Protein AF-A0A5E4G4K5-F1 (afdb_monomer_lite)

Organism: Prunus dulcis (NCBI:txid3755)

pLDDT: mean 79.56, std 12.92, range [40.25, 96.25]

Secondary structure (DSSP, 8-state):
--HHHHHHTTHHHHT----TTS--SGGGSHHHHHHHHH-HHHHT-TTSTTHHHH-----TT--SSSHHHHHHHHHHHHHHHHHT-EEEEETTTTEEEEE----------HHHHHHHH----SSTT--TTTGGG--EEE-SSSEEE--GGGGS-TT-HHHH--TTTTSS---SPPPPPPPHHHHH-

Structure (mmCIF, N/CA/C/O backbone):
data_AF-A0A5E4G4K5-F1
#
_entry.id   AF-A0A5E4G4K5-F1
#
loop_
_atom_site.group_PDB
_atom_site.id
_atom_site.type_symbol
_atom_site.label_atom_id
_atom_site.label_alt_id
_atom_site.label_comp_id
_atom_site.label_asym_id
_atom_site.label_entity_id
_atom_site.label_seq_id
_atom_site.pdbx_PDB_ins_code
_atom_site.Cartn_x
_atom_site.Cartn_y
_atom_site.Cartn_z
_atom_site.occupancy
_atom_site.B_iso_or_equiv
_atom_site.auth_seq_id
_atom_site.auth_comp_id
_atom_site.auth_asym_id
_atom_site.auth_atom_id
_atom_site.pdbx_PDB_model_num
ATOM 1 N N . MET A 1 1 ? 8.855 -19.707 16.837 1.00 52.88 1 MET A N 1
ATOM 2 C CA . MET A 1 1 ? 8.316 -18.998 18.021 1.00 52.88 1 MET A CA 1
ATOM 3 C C . MET A 1 1 ? 8.579 -19.823 19.272 1.00 52.88 1 MET A C 1
ATOM 5 O O . MET A 1 1 ? 8.519 -21.044 19.184 1.00 52.88 1 MET A O 1
ATOM 9 N N . SER A 1 2 ? 8.901 -19.188 20.402 1.00 68.25 2 SER A N 1
ATOM 10 C CA . SER A 1 2 ? 9.139 -19.889 21.675 1.00 68.25 2 SER A CA 1
ATOM 11 C C . SER A 1 2 ? 7.818 -20.298 22.352 1.00 68.25 2 SER A C 1
ATOM 13 O O . SER A 1 2 ? 6.769 -19.722 22.059 1.00 68.25 2 SER A O 1
ATOM 15 N N . ARG A 1 3 ? 7.856 -21.270 23.277 1.00 68.50 3 ARG A N 1
ATOM 16 C CA . ARG A 1 3 ? 6.670 -21.728 24.031 1.00 68.50 3 ARG A CA 1
ATOM 17 C C . ARG A 1 3 ? 6.054 -20.610 24.892 1.00 68.50 3 ARG A C 1
ATOM 19 O O . ARG A 1 3 ? 4.834 -20.548 25.019 1.00 68.50 3 ARG A O 1
ATOM 26 N N . ASN A 1 4 ? 6.883 -19.703 25.411 1.00 67.81 4 ASN A N 1
ATOM 27 C CA . ASN A 1 4 ? 6.429 -18.554 26.198 1.00 67.81 4 ASN A CA 1
ATOM 28 C C . ASN A 1 4 ? 5.679 -17.557 25.306 1.00 67.81 4 ASN A C 1
ATOM 30 O O . ASN A 1 4 ? 4.525 -17.249 25.578 1.00 67.81 4 ASN A O 1
ATOM 34 N N . THR A 1 5 ? 6.262 -17.202 24.154 1.00 65.56 5 THR A N 1
ATOM 35 C CA . THR A 1 5 ? 5.615 -16.336 23.152 1.00 65.56 5 THR A CA 1
ATOM 36 C C . THR A 1 5 ? 4.270 -16.905 22.691 1.00 65.56 5 THR A C 1
ATOM 38 O O . THR A 1 5 ? 3.297 -16.176 22.575 1.00 65.56 5 THR A O 1
ATOM 41 N N . ALA A 1 6 ? 4.178 -18.221 22.475 1.00 66.00 6 ALA A N 1
ATOM 42 C CA . ALA A 1 6 ? 2.924 -18.862 22.076 1.00 66.00 6 ALA A CA 1
ATOM 43 C C . ALA A 1 6 ? 1.825 -18.790 23.152 1.00 66.00 6 ALA A C 1
ATOM 45 O O . ALA A 1 6 ? 0.649 -18.874 22.814 1.00 66.00 6 ALA A O 1
ATOM 46 N N . THR A 1 7 ? 2.194 -18.658 24.428 1.00 71.88 7 THR A N 1
ATOM 47 C CA . THR A 1 7 ? 1.235 -18.541 25.536 1.00 71.88 7 THR A CA 1
ATOM 48 C C . THR A 1 7 ? 0.674 -17.123 25.616 1.00 71.88 7 THR A C 1
ATOM 50 O O . THR A 1 7 ? -0.537 -16.954 25.747 1.00 71.88 7 THR A O 1
ATOM 53 N N . ASP A 1 8 ? 1.526 -16.110 25.448 1.00 68.69 8 ASP A N 1
ATOM 54 C CA . ASP A 1 8 ? 1.114 -14.700 25.448 1.00 68.69 8 ASP A CA 1
ATOM 55 C C . ASP A 1 8 ? 0.181 -14.382 24.268 1.00 68.69 8 ASP A C 1
ATOM 57 O O . ASP A 1 8 ? -0.821 -13.687 24.426 1.00 68.69 8 ASP A O 1
ATOM 61 N N . MET A 1 9 ? 0.419 -15.008 23.111 1.00 67.50 9 MET A N 1
ATOM 62 C CA . MET A 1 9 ? -0.439 -14.888 21.924 1.00 67.50 9 MET A CA 1
ATOM 63 C C . MET A 1 9 ? -1.846 -15.488 22.097 1.00 67.50 9 MET A C 1
ATOM 65 O O . MET A 1 9 ? -2.668 -15.335 21.201 1.00 67.50 9 MET A O 1
ATOM 69 N N . ARG A 1 10 ? -2.159 -16.156 23.217 1.00 72.06 10 ARG A N 1
ATOM 70 C CA . ARG A 1 10 ? -3.515 -16.653 23.535 1.00 72.06 10 ARG A CA 1
ATOM 71 C C . ARG A 1 10 ? -4.220 -15.850 24.628 1.00 72.06 10 ARG A C 1
ATOM 73 O O . ARG A 1 10 ? -5.339 -16.191 25.008 1.00 72.06 10 ARG A O 1
ATOM 80 N N . TRP A 1 11 ? -3.586 -14.797 25.151 1.00 74.50 11 TRP A N 1
ATOM 81 C CA . TRP A 1 11 ? -4.104 -14.030 26.288 1.00 74.50 11 TRP A CA 1
ATOM 82 C C . TRP A 1 11 ? -5.531 -13.511 26.057 1.00 74.50 11 TRP A C 1
ATOM 84 O O . TRP A 1 11 ? -6.374 -13.647 26.938 1.00 74.50 11 TRP A O 1
ATOM 94 N N . HIS A 1 12 ? -5.823 -13.032 24.844 1.00 67.81 12 HIS A N 1
ATOM 95 C CA . HIS A 1 12 ? -7.135 -12.527 24.414 1.00 67.81 12 HIS A CA 1
ATOM 96 C C . HIS A 1 12 ? -8.293 -13.536 24.597 1.00 67.81 12 HIS A C 1
ATOM 98 O O . HIS A 1 12 ? -9.452 -13.146 24.543 1.00 67.81 12 HIS A O 1
ATOM 104 N N . LYS A 1 13 ? -8.004 -14.834 24.757 1.00 73.38 13 LYS A N 1
ATOM 105 C CA . LYS A 1 13 ? -9.002 -15.903 24.910 1.00 73.38 13 LYS A CA 1
ATOM 106 C C . LYS A 1 13 ? -8.886 -16.604 26.251 1.00 73.38 13 LYS A C 1
ATOM 108 O O . LYS A 1 13 ? -9.896 -16.879 26.884 1.00 73.38 13 LYS A O 1
ATOM 113 N N . ASP A 1 14 ? -7.658 -16.863 26.689 1.00 77.19 14 ASP A N 1
ATOM 114 C CA . ASP A 1 14 ? -7.400 -17.607 27.923 1.00 77.19 14 ASP A CA 1
ATOM 115 C C . ASP A 1 14 ? -7.510 -16.722 29.178 1.00 77.19 14 ASP A C 1
ATOM 117 O O . ASP A 1 14 ? -7.729 -17.233 30.275 1.00 77.19 14 ASP A O 1
ATOM 121 N N . LYS A 1 15 ? -7.283 -15.408 29.047 1.00 73.94 15 LYS A N 1
ATOM 122 C CA . LYS A 1 15 ? -7.127 -14.479 30.180 1.00 73.94 15 LYS A CA 1
ATOM 123 C C . LYS A 1 15 ? -7.864 -13.145 30.005 1.00 73.94 15 LYS A C 1
ATOM 125 O O 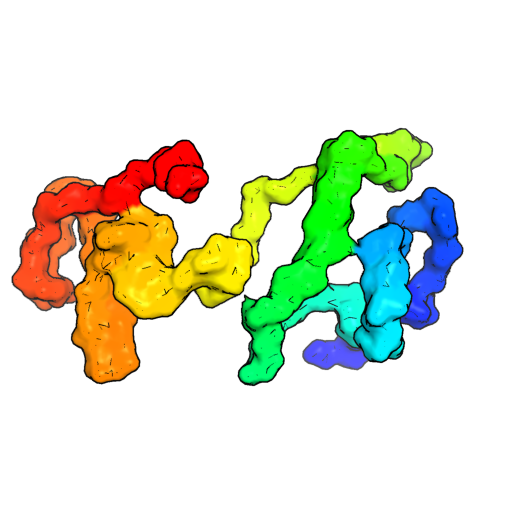. LYS A 1 15 ? -7.721 -12.277 30.864 1.00 73.94 15 LYS A O 1
ATOM 130 N N . ARG A 1 16 ? -8.627 -12.968 28.920 1.00 70.75 16 ARG A N 1
ATOM 131 C CA . ARG A 1 16 ? -9.413 -11.750 28.677 1.00 70.75 16 ARG A CA 1
ATOM 132 C C . ARG A 1 16 ? -10.537 -11.635 29.702 1.00 70.75 16 ARG A C 1
ATOM 134 O O . ARG A 1 16 ? -11.250 -12.601 29.959 1.00 70.75 16 ARG A O 1
ATOM 141 N N . VAL A 1 17 ? -10.701 -10.433 30.240 1.00 70.69 17 VAL A N 1
ATOM 142 C CA . VAL A 1 17 ? -11.877 -10.031 31.012 1.00 70.69 17 VAL A CA 1
ATOM 143 C C . VAL A 1 17 ? -12.760 -9.232 30.062 1.00 70.69 17 VAL A C 1
ATOM 145 O O . VAL A 1 17 ? -12.302 -8.239 29.510 1.00 70.69 17 VAL A O 1
ATOM 148 N N . ASP A 1 18 ? -13.972 -9.718 29.807 1.00 65.56 18 ASP A N 1
ATOM 149 C CA . ASP A 1 18 ? -14.935 -9.045 28.932 1.00 65.56 18 ASP A CA 1
ATOM 150 C C . ASP A 1 18 ? -15.617 -7.929 29.732 1.00 65.56 18 ASP A C 1
ATOM 152 O O . ASP A 1 18 ? -16.485 -8.197 30.565 1.00 65.56 18 ASP A O 1
ATOM 156 N N . ASP A 1 19 ? -15.154 -6.695 29.545 1.00 65.62 19 ASP A N 1
ATOM 157 C CA . ASP A 1 19 ? -15.835 -5.505 30.042 1.00 65.62 19 ASP A CA 1
ATOM 158 C C . ASP A 1 19 ? -16.741 -4.995 28.918 1.00 65.62 19 ASP A C 1
ATOM 160 O O . ASP A 1 19 ? -16.285 -4.409 27.938 1.00 65.62 19 ASP A O 1
ATOM 164 N N . SER A 1 20 ? -18.039 -5.289 29.011 1.00 62.75 20 SER A N 1
ATOM 165 C CA . SER A 1 20 ? -18.997 -5.023 27.933 1.00 62.75 20 SER A CA 1
ATOM 166 C C . SER A 1 20 ? -19.177 -3.538 27.608 1.00 62.75 20 SER A C 1
ATOM 168 O O . SER A 1 20 ? -19.786 -3.222 26.586 1.00 62.75 20 SER A O 1
ATOM 170 N N . GLU A 1 21 ? -18.693 -2.636 28.467 1.00 65.38 21 GLU A N 1
ATOM 171 C CA . GLU A 1 21 ? -18.840 -1.188 28.298 1.00 65.38 21 GLU A CA 1
ATOM 172 C C . GLU A 1 21 ? -17.599 -0.507 27.706 1.00 65.38 21 GLU A C 1
ATOM 174 O O . GLU A 1 21 ? -17.713 0.605 27.186 1.00 65.38 21 GLU A O 1
ATOM 179 N N . GLN A 1 22 ? -16.422 -1.144 27.750 1.00 65.75 22 GLN A N 1
ATOM 180 C CA . GLN A 1 22 ? -15.164 -0.539 27.306 1.00 65.75 22 GLN A CA 1
ATOM 181 C C . GLN A 1 22 ? -14.379 -1.472 26.388 1.00 65.75 22 GLN A C 1
ATOM 183 O O . GLN A 1 22 ? -14.061 -2.606 26.733 1.00 65.75 22 GLN A O 1
ATOM 188 N N . MET A 1 23 ? -14.001 -0.964 25.215 1.00 66.75 23 MET A N 1
ATOM 189 C CA . MET A 1 23 ? -13.125 -1.688 24.300 1.00 66.75 23 MET A CA 1
ATOM 190 C C . MET A 1 23 ? -11.692 -1.670 24.851 1.00 66.75 23 MET A C 1
ATOM 192 O O . MET A 1 23 ? -10.997 -0.657 24.758 1.00 66.75 23 MET A O 1
ATOM 196 N N . VAL A 1 24 ? -11.250 -2.786 25.436 1.00 69.44 24 VAL A N 1
ATOM 197 C CA . VAL A 1 24 ? -9.890 -2.951 25.987 1.00 69.44 24 VAL A CA 1
ATOM 198 C C . VAL A 1 24 ? -8.975 -3.740 25.045 1.00 69.44 24 VAL A C 1
ATOM 200 O O . VAL A 1 24 ? -7.752 -3.725 25.199 1.00 69.44 24 VAL A O 1
ATOM 203 N N . HIS A 1 25 ? -9.556 -4.398 24.041 1.00 68.88 25 HIS A N 1
ATOM 204 C CA . HIS A 1 25 ? -8.878 -5.125 22.976 1.00 68.88 25 HIS A CA 1
ATOM 205 C C . HIS A 1 25 ? -9.657 -5.004 21.647 1.00 68.88 25 HIS A C 1
ATOM 207 O O . HIS A 1 25 ? -10.885 -4.949 21.672 1.00 68.88 25 HIS A O 1
ATOM 213 N N . PRO A 1 26 ? -9.000 -5.045 20.468 1.00 65.00 26 PRO A N 1
ATOM 214 C CA . PRO A 1 26 ? -9.696 -5.030 19.172 1.00 65.00 26 PRO A CA 1
ATOM 215 C C . PRO A 1 26 ? -10.764 -6.128 19.001 1.00 65.00 26 PRO A C 1
ATOM 217 O O . PRO A 1 26 ? -11.801 -5.898 18.402 1.00 65.00 26 PRO A O 1
ATOM 220 N N . THR A 1 27 ? -10.570 -7.305 19.606 1.00 69.44 27 THR A N 1
ATOM 221 C CA . THR A 1 27 ? -11.564 -8.410 19.650 1.00 69.44 27 THR A CA 1
ATOM 222 C C . THR A 1 27 ? -12.847 -8.055 20.422 1.00 69.44 27 THR A C 1
ATOM 224 O O . THR A 1 27 ? -13.800 -8.833 20.436 1.00 69.44 27 THR A O 1
ATOM 227 N N . ASP A 1 28 ? -12.885 -6.921 21.121 1.00 73.31 28 ASP A N 1
ATOM 228 C CA . ASP A 1 28 ? -14.084 -6.449 21.819 1.00 73.31 28 ASP A CA 1
ATOM 229 C C . ASP A 1 28 ? -14.988 -5.613 20.899 1.00 73.31 28 ASP A C 1
ATOM 231 O O . ASP A 1 28 ? -16.139 -5.349 21.272 1.00 73.31 28 ASP A O 1
ATOM 235 N N . SER A 1 29 ? -14.500 -5.251 19.701 1.00 72.69 29 SER A N 1
ATOM 236 C CA . SER A 1 29 ? -15.270 -4.536 18.686 1.00 72.69 29 SER A CA 1
ATOM 237 C C . SER A 1 29 ? -16.500 -5.337 18.246 1.00 72.69 29 SER A C 1
ATOM 239 O O . SER A 1 29 ? -16.541 -6.574 18.290 1.00 72.69 29 SER A O 1
ATOM 241 N N . ILE A 1 30 ? -17.535 -4.615 17.816 1.00 75.88 30 ILE A N 1
ATOM 242 C CA . ILE A 1 30 ? -18.786 -5.219 17.340 1.00 75.88 30 ILE A CA 1
ATOM 243 C C . ILE A 1 30 ? -18.527 -6.030 16.065 1.00 75.88 30 ILE A C 1
ATOM 245 O O . ILE A 1 30 ? -18.996 -7.162 15.957 1.00 75.88 30 ILE A O 1
ATOM 249 N N . ALA A 1 31 ? -17.701 -5.504 15.155 1.00 71.62 31 ALA A N 1
ATOM 250 C CA . ALA A 1 31 ? -17.322 -6.185 13.922 1.00 71.62 31 ALA A CA 1
ATOM 251 C C . ALA A 1 31 ? -16.644 -7.539 14.194 1.00 71.62 31 ALA A C 1
ATOM 253 O O . ALA A 1 31 ? -16.960 -8.532 13.535 1.00 71.62 31 ALA A O 1
ATOM 254 N N . TRP A 1 32 ? -15.768 -7.620 15.203 1.00 72.19 32 TRP A N 1
ATOM 255 C CA . TRP A 1 32 ? -15.108 -8.878 15.561 1.00 72.19 32 TRP A CA 1
ATOM 256 C C . TRP A 1 32 ? -16.068 -9.902 16.157 1.00 72.19 32 TRP A C 1
ATOM 258 O O . TRP A 1 32 ? -16.008 -11.086 15.823 1.00 72.19 32 TRP A O 1
ATOM 268 N N . LYS A 1 33 ? -16.995 -9.445 17.004 1.00 79.00 33 LYS A N 1
ATOM 269 C CA . LYS A 1 33 ? -18.046 -10.290 17.588 1.00 79.00 33 LYS A CA 1
ATOM 270 C C . LYS A 1 33 ? -18.967 -10.859 16.508 1.00 79.00 33 LYS A C 1
ATOM 272 O O . LYS A 1 33 ? -19.301 -12.047 16.551 1.00 79.00 33 LYS A O 1
ATOM 277 N N . ASP A 1 34 ? -19.340 -10.046 15.524 1.00 79.75 34 ASP A N 1
ATOM 278 C CA . ASP A 1 34 ? -20.163 -10.479 14.394 1.00 79.75 34 ASP A CA 1
ATOM 279 C C . ASP A 1 34 ? -19.404 -11.421 13.452 1.00 79.75 34 ASP A C 1
ATOM 281 O O . ASP A 1 34 ? -19.958 -12.439 13.023 1.00 79.75 34 ASP A O 1
ATOM 285 N N . PHE A 1 35 ? -18.120 -11.159 13.194 1.00 76.94 35 PHE A N 1
ATOM 286 C CA . PHE A 1 35 ? -17.256 -12.055 12.425 1.00 76.94 35 PHE A CA 1
ATOM 287 C C . PHE A 1 35 ? -17.097 -13.420 13.108 1.00 76.94 35 PHE A C 1
ATOM 289 O O . PHE A 1 35 ? -17.310 -14.455 12.473 1.00 76.94 35 PHE A O 1
ATOM 296 N N . ASP A 1 36 ? -16.800 -13.452 14.409 1.00 79.00 36 ASP A N 1
ATOM 297 C CA . ASP A 1 36 ? -16.669 -14.697 15.176 1.00 79.00 36 ASP A CA 1
ATOM 298 C C . ASP A 1 36 ? -17.978 -15.501 15.184 1.00 79.00 36 ASP A C 1
ATOM 300 O O . ASP A 1 36 ? -17.967 -16.737 15.115 1.00 79.00 36 ASP A O 1
ATOM 304 N N . LYS A 1 37 ? -19.121 -14.804 15.212 1.00 84.19 37 LYS A N 1
ATOM 305 C CA . LYS A 1 37 ? -20.454 -15.408 15.097 1.00 84.19 37 LYS A CA 1
ATOM 306 C C . LYS A 1 37 ? -20.716 -15.974 13.700 1.00 84.19 37 LYS A C 1
ATOM 308 O O . LYS A 1 37 ? -21.332 -17.036 13.588 1.00 84.19 37 LYS A O 1
ATOM 313 N N . MET A 1 38 ? -20.256 -15.295 12.650 1.00 81.62 38 MET A N 1
ATOM 314 C CA . MET A 1 38 ? -20.405 -15.730 11.258 1.00 81.62 38 MET A CA 1
ATOM 315 C C . MET A 1 38 ? -19.463 -16.895 10.909 1.00 81.62 38 MET A C 1
ATOM 317 O O . MET A 1 38 ? -19.852 -17.802 10.171 1.00 81.62 38 MET A O 1
ATOM 321 N N . TYR A 1 39 ? -18.264 -16.930 11.500 1.00 78.81 39 TYR A N 1
ATOM 322 C CA . TYR A 1 39 ? -17.224 -17.933 11.247 1.00 78.81 39 TYR A CA 1
ATOM 323 C C . TYR A 1 39 ? -16.814 -18.694 12.528 1.00 78.81 39 TYR A C 1
ATOM 325 O O . TYR A 1 39 ? -15.650 -18.677 12.938 1.00 78.81 39 TYR A O 1
ATOM 333 N N . PRO A 1 40 ? -17.718 -19.476 13.148 1.00 81.88 40 PRO A N 1
ATOM 334 C CA . PRO A 1 40 ? -17.493 -20.076 14.469 1.00 81.88 40 PRO A CA 1
ATOM 335 C C . PRO A 1 40 ? -16.362 -21.114 14.501 1.00 81.88 40 PRO A C 1
ATOM 337 O O . PRO A 1 40 ? -15.735 -21.331 15.537 1.00 81.88 40 PRO A O 1
ATOM 340 N N . ASN A 1 41 ? -16.076 -21.776 13.378 1.00 78.44 41 ASN A N 1
ATOM 341 C CA . ASN A 1 41 ? -14.939 -22.697 13.287 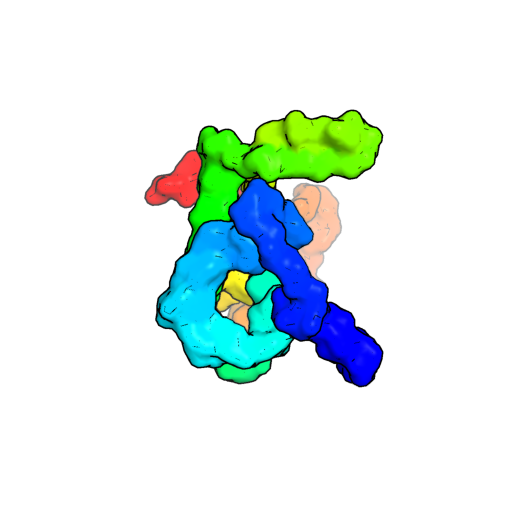1.00 78.44 41 ASN A CA 1
ATOM 342 C C . ASN A 1 41 ? -13.597 -21.957 13.308 1.00 78.44 41 ASN A C 1
ATOM 344 O O . ASN A 1 41 ? -12.624 -22.488 13.837 1.00 78.44 41 ASN A O 1
ATOM 348 N N . PHE A 1 42 ? -13.560 -20.733 12.778 1.00 74.75 42 PHE A N 1
ATOM 349 C CA . PHE A 1 42 ? -12.388 -19.868 12.823 1.00 74.75 42 PHE A CA 1
ATOM 350 C C . PHE A 1 42 ? -12.179 -19.315 14.240 1.00 74.75 42 PHE A C 1
ATOM 352 O O . PHE A 1 42 ? -11.087 -19.462 14.789 1.00 74.75 42 PHE A O 1
ATOM 359 N N . ALA A 1 43 ? -13.240 -18.808 14.878 1.00 77.31 43 ALA A N 1
ATOM 360 C CA . ALA A 1 43 ? -13.216 -18.273 16.247 1.00 77.31 43 ALA A CA 1
ATOM 361 C C . ALA A 1 43 ? -12.791 -19.309 17.315 1.00 77.31 43 ALA A C 1
ATOM 363 O O . ALA A 1 43 ? -12.232 -18.998 18.377 1.00 77.31 43 ALA A O 1
ATOM 364 N N . LYS A 1 44 ? -13.039 -20.600 17.051 1.00 80.00 44 LYS A N 1
ATOM 365 C CA . LYS A 1 44 ? -12.668 -21.693 17.963 1.00 80.00 44 LYS A CA 1
ATOM 366 C C . LYS A 1 44 ? -11.163 -21.878 18.123 1.00 80.00 44 LYS A C 1
ATOM 368 O O . LYS A 1 44 ? -10.756 -22.360 19.182 1.00 80.00 44 LYS A O 1
ATOM 373 N N . ASP A 1 45 ? -10.335 -21.470 17.168 1.00 77.38 45 ASP A N 1
ATOM 374 C CA . ASP A 1 45 ? -8.886 -21.645 17.263 1.00 77.38 45 ASP A CA 1
ATOM 375 C C . ASP A 1 45 ? -8.216 -20.427 17.936 1.00 77.38 45 ASP A C 1
ATOM 377 O O . ASP A 1 45 ? -8.185 -19.347 17.353 1.00 77.38 45 ASP A O 1
ATOM 381 N N . PRO A 1 46 ? -7.641 -20.567 19.149 1.00 70.56 46 PRO A N 1
ATOM 382 C CA . PRO A 1 46 ? -6.962 -19.469 19.853 1.00 70.56 46 PRO A CA 1
ATOM 383 C C . PRO A 1 46 ? -5.720 -18.921 19.123 1.00 70.56 46 PRO A C 1
ATOM 385 O O . PRO A 1 46 ? -5.139 -17.934 19.564 1.00 70.56 46 PRO A O 1
ATOM 388 N N . ARG A 1 47 ? -5.264 -19.569 18.043 1.00 67.00 47 ARG A N 1
ATOM 389 C CA . ARG A 1 47 ? -4.145 -19.102 17.207 1.00 67.00 47 ARG A CA 1
ATOM 390 C C . ARG A 1 47 ? -4.571 -18.076 16.157 1.00 67.00 47 ARG A C 1
ATOM 392 O O . ARG A 1 47 ? -3.709 -17.443 15.552 1.00 67.00 47 ARG A O 1
ATOM 399 N N . ASN A 1 48 ? -5.871 -17.910 15.933 1.00 67.75 48 ASN A N 1
ATOM 400 C CA . ASN A 1 48 ? -6.402 -17.063 14.865 1.00 67.75 48 ASN A CA 1
ATOM 401 C C . ASN A 1 48 ? -6.485 -15.574 15.235 1.00 67.75 48 ASN A C 1
ATOM 403 O O . ASN A 1 48 ? -6.961 -14.768 14.443 1.00 67.75 48 ASN A O 1
ATOM 407 N N . THR A 1 49 ? -5.989 -15.183 16.408 1.00 55.09 49 THR A N 1
ATOM 408 C CA . THR A 1 49 ? -6.459 -13.954 17.060 1.00 55.09 49 THR A CA 1
ATOM 409 C C . THR A 1 49 ? -5.498 -12.771 17.044 1.00 55.09 49 THR A C 1
ATOM 411 O O . THR A 1 49 ? -5.783 -11.739 17.635 1.00 55.09 49 THR A O 1
ATOM 414 N N . PHE A 1 50 ? -4.375 -12.868 16.338 1.00 49.59 50 PHE A N 1
ATOM 415 C CA . PHE A 1 50 ? -3.464 -11.725 16.147 1.00 49.59 50 PHE A CA 1
ATOM 416 C C . PHE A 1 50 ? -3.121 -11.475 14.680 1.00 49.59 50 PHE A C 1
ATOM 418 O O . PHE A 1 50 ? -2.177 -10.776 14.317 1.00 49.59 50 PHE A O 1
ATOM 425 N N . SER A 1 51 ? -3.918 -12.065 13.809 1.00 45.69 51 SER A N 1
ATOM 426 C CA . SER A 1 51 ? -3.427 -12.525 12.529 1.00 45.69 51 SER A CA 1
ATOM 427 C C . SER A 1 51 ? -3.977 -11.759 11.349 1.00 45.69 51 SER A C 1
ATOM 429 O O . SER A 1 51 ? -3.540 -12.012 10.234 1.00 45.69 51 SER A O 1
ATOM 431 N N . MET A 1 52 ? -4.890 -10.812 11.553 1.00 46.97 52 MET A N 1
ATOM 432 C CA . MET A 1 52 ? -5.386 -10.040 10.418 1.00 46.97 52 MET A CA 1
ATOM 433 C C . MET A 1 52 ? -4.382 -8.979 9.956 1.00 46.97 52 MET A C 1
ATOM 435 O O . MET A 1 52 ? -4.283 -8.726 8.764 1.00 46.97 52 MET A O 1
ATOM 439 N N . MET A 1 53 ? -3.538 -8.460 10.860 1.00 45.47 53 MET A N 1
ATOM 440 C CA . MET A 1 53 ? -2.424 -7.574 10.485 1.00 45.47 53 MET A CA 1
ATOM 441 C C . MET A 1 53 ? -1.064 -8.278 10.340 1.00 45.47 53 MET A C 1
ATOM 443 O O . MET A 1 53 ? -0.190 -7.727 9.679 1.00 45.47 53 MET A O 1
ATOM 447 N N . THR A 1 54 ? -0.849 -9.480 10.902 1.00 40.25 54 THR A N 1
ATOM 448 C CA . THR A 1 54 ? 0.468 -10.167 10.828 1.00 40.25 54 THR A CA 1
ATOM 449 C C . THR A 1 54 ? 0.503 -11.537 10.132 1.00 40.25 54 THR A C 1
ATOM 451 O O . THR A 1 54 ? 1.603 -12.014 9.859 1.00 40.25 54 THR A O 1
ATOM 454 N N . LEU A 1 55 ? -0.625 -12.169 9.758 1.00 43.47 55 LEU A N 1
ATOM 455 C CA . LEU A 1 55 ? -0.625 -13.449 9.010 1.00 43.47 55 LEU A CA 1
ATOM 456 C C . LEU A 1 55 ? -0.951 -13.321 7.513 1.00 43.47 55 LEU A C 1
ATOM 458 O O . LEU A 1 55 ? -1.387 -14.286 6.888 1.00 43.47 55 LEU A O 1
ATOM 462 N N . LEU A 1 56 ? -0.631 -12.192 6.881 1.00 47.41 56 LEU A N 1
ATOM 463 C CA . LEU A 1 56 ? -0.549 -12.117 5.415 1.00 47.41 56 LEU A CA 1
ATOM 464 C C . LEU A 1 56 ? 0.781 -12.665 4.862 1.00 47.41 56 LEU A C 1
ATOM 466 O O . LEU A 1 56 ? 1.262 -12.216 3.827 1.00 47.41 56 LEU A O 1
ATOM 470 N N . ILE A 1 57 ? 1.370 -13.678 5.503 1.00 44.34 57 ILE A N 1
ATOM 471 C CA . ILE A 1 57 ? 2.319 -14.572 4.823 1.00 44.34 57 ILE A CA 1
ATOM 472 C C . ILE A 1 57 ? 1.677 -15.946 4.804 1.00 44.34 57 ILE A C 1
ATOM 474 O O . ILE A 1 57 ? 1.988 -16.801 5.640 1.00 44.34 57 ILE A O 1
ATOM 478 N N . PRO A 1 58 ? 0.734 -16.187 3.892 1.00 48.22 58 PRO A N 1
ATOM 479 C CA . PRO A 1 58 ? 0.207 -17.513 3.788 1.00 48.22 58 PRO A CA 1
ATOM 480 C C . PRO A 1 58 ? 1.298 -18.370 3.142 1.00 48.22 58 PRO A C 1
ATOM 482 O O . PRO A 1 58 ? 1.997 -17.949 2.217 1.00 48.22 58 PRO A O 1
ATOM 485 N N . GLY A 1 59 ? 1.432 -19.604 3.615 1.00 51.97 59 GLY A N 1
ATOM 486 C CA . GLY A 1 59 ? 2.149 -20.622 2.861 1.00 51.97 59 GLY A CA 1
ATOM 487 C C . GLY A 1 59 ? 1.509 -20.855 1.476 1.00 51.97 59 GLY A C 1
ATOM 488 O O . GLY A 1 59 ? 0.595 -20.142 1.069 1.00 51.97 59 GLY A O 1
ATOM 489 N N . PRO A 1 60 ? 1.915 -21.904 0.747 1.00 50.81 60 PRO A N 1
ATOM 490 C CA . PRO A 1 60 ? 1.489 -22.177 -0.637 1.00 50.81 60 PRO A CA 1
ATOM 491 C C . PRO A 1 60 ? -0.032 -22.227 -0.909 1.00 50.81 60 PRO A C 1
ATOM 493 O O . PRO A 1 60 ? -0.440 -22.282 -2.064 1.00 50.81 60 PRO A O 1
ATOM 496 N N . GLN A 1 61 ? -0.864 -22.234 0.134 1.00 53.47 61 GLN A N 1
ATOM 497 C CA . GLN A 1 61 ? -2.329 -22.311 0.106 1.00 53.47 61 GLN A CA 1
ATOM 498 C C . GLN A 1 61 ? -2.997 -20.971 0.458 1.00 53.47 61 GLN A C 1
ATOM 500 O O . GLN A 1 61 ? -4.115 -20.936 0.958 1.00 53.47 61 GLN A O 1
ATOM 505 N N . ALA A 1 62 ? -2.287 -19.869 0.230 1.00 55.91 62 ALA A N 1
ATOM 506 C CA . ALA A 1 62 ? -2.768 -18.516 0.433 1.00 55.91 62 ALA A CA 1
ATOM 507 C C . ALA A 1 62 ? -4.198 -18.273 -0.068 1.00 55.91 62 ALA A C 1
ATOM 509 O O . ALA A 1 62 ? -4.450 -18.499 -1.257 1.00 55.91 62 ALA A O 1
ATOM 510 N N . PRO A 1 63 ? -5.095 -17.704 0.764 1.00 54.38 63 PRO A N 1
ATOM 511 C CA . PRO A 1 63 ? -6.356 -17.152 0.295 1.00 54.38 63 PRO A CA 1
ATOM 512 C C . PRO A 1 63 ? -6.067 -15.802 -0.379 1.00 54.38 63 PRO A C 1
ATOM 514 O O . PRO A 1 63 ? -6.530 -14.755 0.045 1.00 54.38 63 PRO A O 1
ATOM 517 N N . VAL A 1 64 ? -5.241 -15.812 -1.433 1.00 57.84 64 VAL A N 1
ATOM 518 C CA . VAL A 1 64 ? -4.919 -14.621 -2.241 1.00 57.84 64 VAL A CA 1
ATOM 519 C C . VAL A 1 64 ? -6.199 -13.991 -2.790 1.00 57.84 64 VAL A C 1
ATOM 521 O O . VAL A 1 64 ? -6.265 -12.780 -2.948 1.00 57.84 64 VAL A O 1
ATOM 524 N N . ARG A 1 65 ? -7.204 -14.828 -3.080 1.00 61.22 65 ARG A N 1
ATOM 525 C CA . ARG A 1 65 ? -8.499 -14.409 -3.621 1.00 61.22 65 ARG A CA 1
ATOM 526 C C . ARG A 1 65 ? -9.498 -13.926 -2.579 1.00 61.22 65 ARG A C 1
ATOM 528 O O . ARG A 1 65 ? -10.343 -13.142 -2.965 1.00 61.22 65 ARG A O 1
ATOM 535 N N . ASP A 1 66 ? -9.382 -14.369 -1.328 1.00 68.31 66 ASP A N 1
ATOM 536 C CA . ASP A 1 66 ? -10.381 -14.083 -0.287 1.00 68.31 66 ASP A CA 1
ATOM 537 C C . ASP A 1 66 ? -9.832 -13.095 0.757 1.00 68.31 66 ASP A C 1
ATOM 539 O O . ASP A 1 66 ? -10.345 -12.994 1.868 1.00 68.31 66 ASP A O 1
ATOM 543 N N . ILE A 1 67 ? -8.734 -12.393 0.436 1.00 74.62 67 ILE A N 1
ATOM 544 C CA . ILE A 1 67 ? -8.125 -11.392 1.324 1.00 74.62 67 ILE A CA 1
ATOM 545 C C . ILE A 1 67 ? -9.117 -10.277 1.675 1.00 74.62 67 ILE A C 1
ATOM 547 O O . ILE A 1 67 ? -9.093 -9.760 2.785 1.00 74.62 67 ILE A O 1
ATOM 551 N N . ASP A 1 68 ? -10.013 -9.949 0.751 1.00 74.69 68 ASP A N 1
ATOM 552 C CA . ASP A 1 68 ? -11.110 -9.002 0.914 1.00 74.69 68 ASP A CA 1
ATOM 553 C C . ASP A 1 68 ? -12.097 -9.430 2.010 1.00 74.69 68 ASP A C 1
ATOM 555 O O . ASP A 1 68 ? -12.500 -8.592 2.815 1.00 74.69 68 ASP A O 1
ATOM 559 N N . VAL A 1 69 ? -12.407 -10.727 2.120 1.00 77.19 69 VAL A N 1
ATOM 560 C CA . VAL A 1 69 ? -13.250 -11.284 3.196 1.00 77.19 69 VAL A CA 1
ATOM 561 C C . VAL A 1 69 ? -12.628 -11.024 4.565 1.00 77.19 69 VAL A C 1
ATOM 563 O O . VAL A 1 69 ? -13.334 -10.681 5.513 1.00 77.19 69 VAL A O 1
ATOM 566 N N . TYR A 1 70 ? -11.304 -11.152 4.668 1.00 73.00 70 TYR A N 1
ATOM 567 C CA . TYR A 1 70 ? -10.591 -10.836 5.902 1.00 73.00 70 TYR A CA 1
ATOM 568 C C . TYR A 1 70 ? -10.517 -9.330 6.137 1.00 73.00 70 TYR A C 1
ATOM 570 O O . TYR A 1 70 ? -10.585 -8.894 7.270 1.00 73.00 70 TYR A O 1
ATOM 578 N N . LEU A 1 71 ? -10.408 -8.494 5.110 1.00 79.56 71 LEU A N 1
ATOM 579 C CA . LEU A 1 71 ? -10.316 -7.047 5.322 1.00 79.56 71 LEU A CA 1
ATOM 580 C C . LEU A 1 71 ? -11.664 -6.398 5.647 1.00 79.56 71 LEU A C 1
ATOM 582 O O . LEU A 1 71 ? -11.670 -5.292 6.182 1.00 79.56 71 LEU A O 1
ATOM 586 N N . LEU A 1 72 ? -12.784 -7.067 5.368 1.00 81.44 72 LEU A N 1
ATOM 587 C CA . LEU A 1 72 ? -14.122 -6.508 5.544 1.00 81.44 72 LEU A CA 1
ATOM 588 C C . LEU A 1 72 ? -14.392 -5.983 6.972 1.00 81.44 72 LEU A C 1
ATOM 590 O O . LEU A 1 72 ? -14.739 -4.807 7.081 1.00 81.44 72 LEU A O 1
ATOM 594 N N . PRO A 1 73 ? -14.140 -6.738 8.066 1.00 81.81 73 PRO A N 1
ATOM 595 C CA . PRO A 1 73 ? -14.348 -6.220 9.421 1.00 81.81 73 PRO A CA 1
ATOM 596 C C . PRO A 1 73 ? -13.462 -5.007 9.731 1.00 81.81 73 PRO A C 1
ATOM 598 O O . PRO A 1 73 ? -13.911 -4.062 10.367 1.00 81.81 73 PRO A O 1
ATOM 601 N N . MET A 1 74 ? -12.219 -4.992 9.230 1.00 83.50 74 MET A N 1
ATOM 602 C CA . MET A 1 74 ? -11.312 -3.851 9.403 1.00 83.50 74 MET A CA 1
ATOM 603 C C . MET A 1 74 ? -11.817 -2.613 8.654 1.00 83.50 74 MET A C 1
ATOM 605 O O . MET A 1 74 ? -11.707 -1.501 9.159 1.00 83.50 74 MET A O 1
ATOM 609 N N . ILE A 1 75 ? -12.361 -2.781 7.446 1.00 86.12 75 ILE A N 1
ATOM 610 C CA . ILE A 1 75 ? -12.946 -1.675 6.677 1.00 86.12 75 ILE A CA 1
ATOM 611 C C . ILE A 1 75 ? -14.145 -1.089 7.425 1.00 86.12 75 ILE A C 1
ATOM 613 O O . ILE A 1 75 ? -14.269 0.134 7.494 1.00 86.12 75 ILE A O 1
ATOM 617 N N . ASP A 1 76 ? -15.001 -1.937 7.990 1.00 86.50 76 ASP A N 1
ATOM 618 C CA . ASP A 1 76 ? -16.173 -1.491 8.741 1.00 86.50 76 ASP A CA 1
ATOM 619 C C . ASP A 1 76 ? -15.772 -0.753 10.030 1.00 86.50 76 ASP A C 1
ATOM 621 O O . ASP A 1 76 ? -16.288 0.333 10.291 1.00 86.50 76 ASP A O 1
ATOM 625 N N . GLU A 1 77 ? -14.766 -1.243 10.761 1.00 85.69 77 GLU A N 1
ATOM 626 C CA . GLU A 1 77 ? -14.194 -0.539 11.920 1.00 85.69 77 GLU A CA 1
ATOM 627 C C . GLU A 1 77 ? -13.573 0.810 11.539 1.00 85.69 77 GLU A C 1
ATOM 629 O O . GLU A 1 77 ? -13.769 1.807 12.231 1.00 85.69 77 GLU A O 1
ATOM 634 N N . LEU A 1 78 ? -12.831 0.876 10.429 1.00 89.69 78 LEU A N 1
ATOM 635 C CA . LEU A 1 78 ? -12.237 2.130 9.957 1.00 89.69 78 LEU A CA 1
ATOM 636 C C . LEU A 1 78 ? -13.311 3.158 9.580 1.00 89.69 78 LEU A C 1
ATOM 638 O O . LEU A 1 78 ? -13.132 4.346 9.854 1.00 89.69 78 LEU A O 1
ATOM 642 N N . LYS A 1 79 ? -14.427 2.719 8.987 1.00 90.75 79 LYS A N 1
ATOM 643 C CA . LYS A 1 79 ? -15.582 3.589 8.717 1.00 90.75 79 LYS A CA 1
ATOM 644 C C . LYS A 1 79 ? -16.223 4.074 10.010 1.00 90.75 79 LYS A C 1
ATOM 646 O O . LYS A 1 79 ? -16.435 5.275 10.152 1.00 90.75 79 LYS A O 1
ATOM 651 N N . GLU A 1 80 ? -16.464 3.180 10.969 1.00 90.19 80 GLU A N 1
ATOM 652 C CA . GLU A 1 80 ? -17.027 3.539 12.275 1.00 90.19 80 GLU A CA 1
ATOM 653 C C . GLU A 1 80 ? -16.138 4.558 13.005 1.00 90.19 80 GLU A C 1
ATOM 655 O O . GLU A 1 80 ? -16.620 5.606 13.444 1.00 90.19 80 GLU A O 1
ATOM 660 N N . LEU A 1 81 ? -14.825 4.308 13.051 1.00 92.56 81 LEU A N 1
ATOM 661 C CA . LEU A 1 81 ? -13.829 5.204 13.643 1.00 92.56 81 LEU A CA 1
ATOM 662 C C . LEU A 1 81 ? -13.777 6.570 12.948 1.00 92.56 81 LEU A C 1
ATOM 664 O O . LEU A 1 81 ? -13.531 7.579 13.610 1.00 92.56 81 LEU A O 1
ATOM 668 N N . TRP A 1 82 ? -13.987 6.631 11.634 1.00 94.38 82 TRP A N 1
ATOM 669 C CA . TRP A 1 82 ? -13.953 7.885 10.884 1.00 94.38 82 TRP A CA 1
ATOM 670 C C . TRP A 1 82 ? -15.245 8.700 11.030 1.00 94.38 82 TRP A C 1
ATOM 672 O O . TRP A 1 82 ? -15.202 9.898 11.339 1.00 94.38 82 TRP A O 1
ATOM 682 N N . GLU A 1 83 ? -16.396 8.061 10.818 1.00 94.69 83 GLU A N 1
ATOM 683 C CA . GLU A 1 83 ? -17.707 8.713 10.740 1.00 94.69 83 GLU A CA 1
ATOM 684 C C . GLU A 1 83 ? -18.232 9.096 12.127 1.00 94.69 83 GLU A C 1
ATOM 686 O O . GLU A 1 83 ? -18.606 10.254 12.370 1.00 94.69 83 GLU A O 1
ATOM 691 N N . HIS A 1 84 ? -18.197 8.146 13.061 1.00 93.62 84 HIS A N 1
ATOM 692 C CA . HIS A 1 84 ? -18.787 8.280 14.391 1.00 93.62 84 HIS A CA 1
ATOM 693 C C . HIS A 1 84 ? -17.712 8.470 15.470 1.00 93.62 84 HIS A C 1
ATOM 695 O O . HIS A 1 84 ? -17.790 9.420 16.267 1.00 93.62 84 HIS A O 1
ATOM 701 N N . GLY A 1 85 ? -16.652 7.665 15.412 1.00 92.19 85 GLY A N 1
ATOM 702 C CA . GLY A 1 85 ? -15.653 7.521 16.465 1.00 92.19 85 GLY A CA 1
ATOM 703 C C . GLY A 1 85 ? -16.113 6.578 17.580 1.00 92.19 85 GLY A C 1
ATOM 704 O O . GLY A 1 85 ? -17.290 6.239 17.676 1.00 92.19 85 GLY A O 1
ATOM 705 N N . VAL A 1 86 ? -15.174 6.166 18.431 1.00 89.31 86 VAL A N 1
ATOM 706 C CA . VAL A 1 86 ? -15.414 5.264 19.568 1.00 89.31 86 VAL A CA 1
ATOM 707 C C . VAL A 1 86 ? -15.003 5.928 20.879 1.00 89.31 86 VAL A C 1
ATOM 709 O O . VAL A 1 86 ? -13.935 6.539 20.982 1.00 89.31 86 VAL A O 1
ATOM 712 N N . GLN A 1 87 ? -15.834 5.779 21.913 1.00 94.12 87 GLN A N 1
ATOM 713 C CA . GLN A 1 87 ? -15.496 6.226 23.263 1.00 94.12 87 GLN A CA 1
ATOM 714 C C . GLN A 1 87 ? -14.302 5.433 23.798 1.00 94.12 87 GLN A C 1
ATOM 716 O O . GLN A 1 87 ? -14.370 4.220 23.967 1.00 94.12 87 GLN A O 1
ATOM 721 N N . THR A 1 88 ? -13.204 6.137 24.056 1.00 89.81 88 THR A N 1
ATOM 722 C CA . THR A 1 88 ? -11.931 5.558 24.485 1.00 89.81 88 THR A CA 1
ATOM 723 C C . THR A 1 88 ? -11.474 6.235 25.767 1.00 89.81 88 THR A C 1
ATOM 725 O O . THR A 1 88 ? -11.541 7.458 25.896 1.00 89.81 88 THR A O 1
ATOM 728 N N . TYR A 1 89 ? -11.000 5.440 26.722 1.00 91.06 89 TYR A N 1
ATOM 729 C CA . TYR A 1 89 ? -10.430 5.952 27.961 1.00 91.06 89 TYR A CA 1
ATOM 730 C C . TYR A 1 89 ? -8.949 6.284 27.772 1.00 91.06 89 TYR A C 1
ATOM 732 O O . TYR A 1 89 ? -8.143 5.412 27.444 1.00 91.06 89 TYR A O 1
ATOM 740 N N . ASP A 1 90 ? -8.565 7.535 28.015 1.00 91.38 90 ASP A N 1
ATOM 741 C CA . ASP A 1 90 ? -7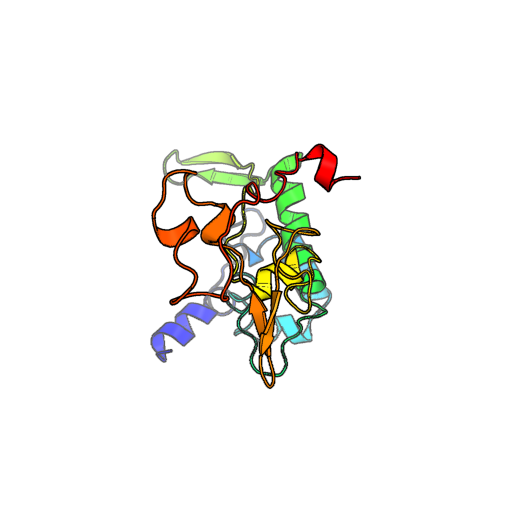.162 7.927 28.075 1.00 91.38 90 ASP A CA 1
ATOM 742 C C . ASP A 1 90 ? -6.615 7.722 29.494 1.00 91.38 90 ASP A C 1
ATOM 744 O O . ASP A 1 90 ? -6.970 8.422 30.448 1.00 91.38 90 ASP A O 1
ATOM 748 N N . TYR A 1 91 ? -5.687 6.771 29.623 1.00 87.56 91 TYR A N 1
ATOM 749 C CA . TYR A 1 91 ? -5.042 6.452 30.892 1.00 87.56 91 TYR A CA 1
ATOM 750 C C . TYR A 1 91 ? -4.234 7.618 31.478 1.00 87.56 91 TYR A C 1
ATOM 752 O O . TYR A 1 91 ? -4.099 7.687 32.704 1.00 87.56 91 TYR A O 1
ATOM 760 N N . MET A 1 92 ? -3.683 8.509 30.650 1.00 91.50 92 MET A N 1
ATOM 761 C CA . MET A 1 92 ? -2.849 9.622 31.114 1.00 91.50 92 MET A CA 1
ATOM 762 C C . MET A 1 92 ? -3.697 10.744 31.704 1.00 91.50 92 MET A C 1
ATOM 764 O O . MET A 1 92 ? -3.433 11.189 32.819 1.00 91.50 92 MET A O 1
ATOM 768 N N . THR A 1 93 ? -4.739 11.172 30.990 1.00 94.06 93 THR A N 1
ATOM 769 C CA . THR A 1 93 ? -5.653 12.227 31.464 1.00 94.06 93 THR A CA 1
ATOM 770 C C . THR A 1 93 ? -6.743 11.716 32.405 1.00 94.06 93 THR A C 1
ATOM 772 O O . THR A 1 93 ? -7.432 12.520 33.029 1.00 94.06 93 THR A O 1
ATOM 775 N N . LYS A 1 94 ? -6.887 10.390 32.539 1.00 93.44 94 LYS A N 1
ATOM 776 C CA . LYS A 1 94 ? -7.939 9.721 33.321 1.00 93.44 94 LYS A CA 1
ATOM 777 C C . LYS A 1 94 ? -9.349 10.106 32.869 1.00 93.44 94 LYS A C 1
ATOM 779 O O . LYS A 1 94 ? -10.263 10.164 33.689 1.00 93.44 94 LYS A O 1
ATOM 784 N N . SER A 1 95 ? -9.525 10.369 31.576 1.00 93.25 95 SER A N 1
ATOM 785 C CA . SER A 1 95 ? -10.774 10.879 31.009 1.00 93.25 95 SER A CA 1
ATOM 786 C C . SER A 1 95 ? -11.204 10.094 29.771 1.00 93.25 95 SER A C 1
ATOM 788 O O . SER A 1 95 ? -10.386 9.454 29.111 1.00 93.25 95 SER A O 1
ATOM 790 N N . MET A 1 96 ? -12.503 10.125 29.472 1.00 94.19 96 MET A N 1
ATOM 791 C CA . MET A 1 96 ? -13.045 9.577 28.228 1.00 94.19 96 MET A CA 1
ATOM 792 C C . MET A 1 96 ? -12.921 10.611 27.111 1.00 94.19 96 MET A C 1
ATOM 794 O O . MET A 1 96 ? -13.196 11.794 27.321 1.00 94.19 96 MET A O 1
ATOM 798 N N . PHE A 1 97 ? -12.572 10.162 25.911 1.00 94.31 97 PHE A N 1
ATOM 799 C CA . PHE A 1 97 ? -12.608 10.979 24.703 1.00 94.31 97 PHE A CA 1
ATOM 800 C C . PHE A 1 97 ? -13.174 10.180 23.527 1.00 94.31 97 PHE A C 1
ATOM 802 O O . PHE A 1 97 ? -13.181 8.950 23.532 1.00 94.31 97 PHE A O 1
ATOM 809 N N . ASN A 1 98 ? -13.661 10.884 22.504 1.00 96.25 98 ASN A N 1
ATOM 810 C CA . ASN A 1 98 ? -14.114 10.241 21.275 1.00 96.25 98 ASN A CA 1
ATOM 811 C C . ASN A 1 98 ? -12.927 10.052 20.324 1.00 96.25 98 ASN A C 1
ATOM 813 O O . ASN A 1 98 ? -12.461 11.021 19.717 1.00 96.25 98 ASN A O 1
ATOM 817 N N . LEU A 1 99 ? -12.430 8.823 20.200 1.00 93.44 99 LEU A N 1
ATOM 818 C CA . LEU A 1 99 ? -11.343 8.491 19.289 1.00 93.44 99 LEU A CA 1
ATOM 819 C C . LEU A 1 99 ? -11.874 8.417 17.860 1.00 93.44 99 LEU A C 1
ATOM 821 O O . LEU A 1 99 ? -12.791 7.651 17.570 1.00 93.44 99 LEU A O 1
ATOM 825 N N . ARG A 1 100 ? -11.242 9.173 16.963 1.00 94.81 100 ARG A N 1
ATOM 826 C CA . ARG A 1 100 ? -11.401 9.023 15.518 1.00 94.81 100 ARG A CA 1
ATOM 827 C C . ARG A 1 100 ? -10.074 8.637 14.895 1.00 94.81 100 ARG A C 1
ATOM 829 O O . ARG A 1 100 ? -9.034 9.167 15.284 1.00 94.81 100 ARG A O 1
ATOM 836 N N . ALA A 1 101 ? -10.116 7.738 13.924 1.00 89.75 101 ALA A N 1
ATOM 837 C CA . ALA A 1 101 ? -8.935 7.272 13.212 1.00 89.75 101 ALA A CA 1
ATOM 838 C C . ALA A 1 101 ? -9.197 7.235 11.706 1.00 89.75 101 ALA A C 1
ATOM 840 O O . ALA A 1 101 ? -10.334 7.106 11.261 1.00 89.75 101 ALA A O 1
ATOM 841 N N . THR A 1 102 ? -8.128 7.363 10.923 1.00 89.94 102 THR A N 1
ATOM 842 C CA . THR A 1 102 ? -8.165 7.217 9.468 1.00 89.94 102 THR A CA 1
ATOM 843 C C . THR A 1 102 ? -6.909 6.504 8.987 1.00 89.94 102 THR A C 1
ATOM 845 O O . THR A 1 102 ? -5.841 6.637 9.590 1.00 89.94 102 THR A O 1
ATOM 848 N N . MET A 1 103 ? -7.034 5.736 7.908 1.00 85.12 103 MET A N 1
ATOM 849 C CA . MET A 1 103 ? -5.917 5.035 7.284 1.00 85.12 103 MET A CA 1
ATOM 850 C C . MET A 1 103 ? -5.346 5.896 6.154 1.00 85.12 103 MET A C 1
ATOM 852 O O . MET A 1 103 ? -6.036 6.169 5.179 1.00 85.12 103 MET A O 1
ATOM 856 N N . ILE A 1 104 ? -4.081 6.310 6.276 1.00 83.69 104 ILE A N 1
ATOM 857 C CA . ILE A 1 104 ? -3.435 7.186 5.281 1.00 83.69 104 ILE A CA 1
ATOM 858 C C . ILE A 1 104 ? -2.710 6.369 4.202 1.00 83.69 104 ILE A C 1
ATOM 860 O O . ILE A 1 104 ? -2.855 6.639 3.013 1.00 83.69 104 ILE A O 1
ATOM 864 N N . TRP A 1 105 ? -1.935 5.355 4.598 1.00 80.69 105 TRP A N 1
ATOM 865 C CA . TRP A 1 105 ? -1.232 4.463 3.673 1.00 80.69 105 TRP A CA 1
ATOM 866 C C . TRP A 1 105 ? -1.050 3.067 4.269 1.00 80.69 105 TRP A C 1
ATOM 868 O O . TRP A 1 105 ? -1.019 2.891 5.487 1.00 80.69 105 TRP A O 1
ATOM 878 N N . THR A 1 106 ? -0.880 2.072 3.398 1.00 80.88 106 THR A N 1
ATOM 879 C CA . THR A 1 106 ? -0.533 0.694 3.765 1.00 80.88 106 THR A CA 1
ATOM 880 C C . THR A 1 106 ? 0.893 0.378 3.311 1.00 80.88 106 THR A C 1
ATOM 882 O O . THR A 1 106 ? 1.341 0.842 2.262 1.00 80.88 106 THR A O 1
ATOM 885 N N . ILE A 1 107 ? 1.634 -0.393 4.111 1.00 82.94 107 ILE A N 1
ATOM 886 C CA . ILE A 1 107 ? 2.976 -0.870 3.752 1.00 82.94 107 ILE A CA 1
ATOM 887 C C . ILE A 1 107 ? 2.831 -2.307 3.277 1.00 82.94 107 ILE A C 1
ATOM 889 O O . ILE A 1 107 ? 2.559 -3.201 4.073 1.00 82.94 107 ILE A O 1
ATOM 893 N N . ASN A 1 108 ? 3.028 -2.517 1.980 1.00 80.81 108 ASN A N 1
ATOM 894 C CA . ASN A 1 108 ? 2.869 -3.817 1.346 1.00 80.81 108 ASN A CA 1
ATOM 895 C C . ASN A 1 108 ? 4.124 -4.156 0.555 1.00 80.81 108 ASN A C 1
ATOM 897 O O . ASN A 1 108 ? 4.763 -3.271 -0.021 1.00 80.81 108 ASN A O 1
ATOM 901 N N . ASP A 1 109 ? 4.450 -5.443 0.476 1.00 83.50 109 ASP A N 1
ATOM 902 C CA . ASP A 1 109 ? 5.367 -5.889 -0.562 1.00 83.50 109 ASP A CA 1
ATOM 903 C C . ASP A 1 109 ? 4.696 -5.797 -1.947 1.00 83.50 109 ASP A C 1
ATOM 905 O O . ASP A 1 109 ? 3.489 -5.563 -2.084 1.00 83.50 109 ASP A O 1
ATOM 909 N N . PHE A 1 110 ? 5.488 -5.971 -3.006 1.00 82.06 110 PHE A N 1
ATOM 910 C CA . PHE A 1 110 ? 4.978 -5.809 -4.365 1.00 82.06 110 PHE A CA 1
ATOM 911 C C . PHE A 1 110 ? 3.901 -6.839 -4.729 1.00 82.06 110 PHE A C 1
ATOM 913 O O . PHE A 1 110 ? 3.062 -6.555 -5.573 1.00 82.06 110 PHE A O 1
ATOM 920 N N . SER A 1 111 ? 3.886 -8.022 -4.108 1.00 81.38 111 SER A N 1
ATOM 921 C CA . SER A 1 111 ? 2.874 -9.041 -4.414 1.00 81.38 111 SER A CA 1
ATOM 922 C C . SER A 1 111 ? 1.555 -8.742 -3.704 1.00 81.38 111 SER A C 1
ATOM 924 O O . SER A 1 111 ? 0.503 -8.774 -4.341 1.00 81.38 111 SER A O 1
ATOM 926 N N . ALA A 1 112 ? 1.613 -8.399 -2.417 1.00 80.44 112 ALA A N 1
ATOM 927 C CA . ALA A 1 112 ? 0.473 -8.001 -1.603 1.00 8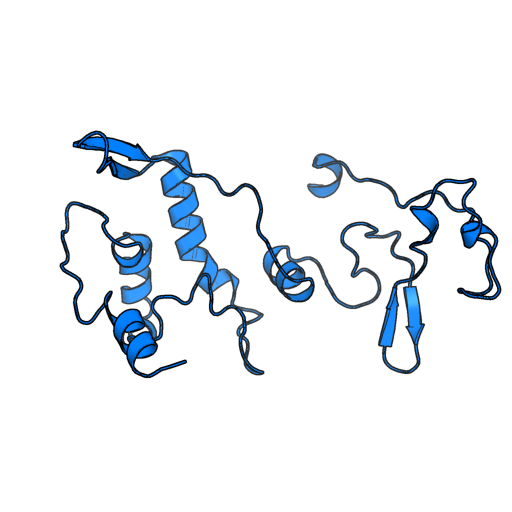0.44 112 ALA A CA 1
ATOM 928 C C . ALA A 1 112 ? -0.197 -6.734 -2.146 1.00 80.44 112 ALA A C 1
ATOM 930 O O . ALA A 1 112 ? -1.424 -6.668 -2.168 1.00 80.44 112 ALA A O 1
ATOM 931 N N . TYR A 1 113 ? 0.582 -5.782 -2.678 1.00 83.56 113 TYR A N 1
ATOM 932 C CA . TYR A 1 113 ? 0.035 -4.605 -3.357 1.00 83.56 113 TYR A CA 1
ATOM 933 C C . TYR A 1 113 ? -0.976 -4.985 -4.444 1.00 83.56 113 TYR A C 1
ATOM 935 O O . TYR A 1 113 ? -2.033 -4.368 -4.534 1.00 83.56 113 TYR A O 1
ATOM 943 N N . GLY A 1 114 ? -0.694 -6.022 -5.237 1.00 83.62 114 GLY A N 1
ATOM 944 C CA . GLY A 1 114 ? -1.591 -6.432 -6.318 1.00 83.62 114 GLY A CA 1
ATOM 945 C C . GLY A 1 114 ? -2.913 -7.003 -5.823 1.00 83.62 114 GLY A C 1
ATOM 946 O O . GLY A 1 114 ? -3.954 -6.763 -6.425 1.00 83.62 114 GLY A O 1
ATOM 947 N N . ASN A 1 115 ? -2.887 -7.692 -4.683 1.00 80.50 115 ASN A N 1
ATOM 948 C CA . ASN A 1 115 ? -4.103 -8.218 -4.070 1.00 80.50 115 ASN A CA 1
ATOM 949 C C . ASN A 1 115 ? -4.962 -7.096 -3.472 1.00 80.50 115 ASN A C 1
ATOM 951 O O . ASN A 1 115 ? -6.179 -7.145 -3.573 1.00 80.50 115 ASN A O 1
ATOM 955 N N . LEU A 1 116 ? -4.331 -6.086 -2.862 1.00 82.19 116 LEU A N 1
ATOM 956 C CA . LEU A 1 116 ? -5.037 -5.013 -2.153 1.00 82.19 116 LEU A CA 1
ATOM 957 C C . LEU A 1 116 ? -5.527 -3.888 -3.066 1.00 82.19 116 LEU A C 1
ATOM 959 O O . LEU A 1 116 ? -6.565 -3.294 -2.803 1.00 82.19 116 LEU A O 1
ATOM 963 N N . SER A 1 117 ? -4.778 -3.567 -4.120 1.00 82.38 117 SER A N 1
ATOM 964 C CA . SER A 1 117 ? -5.120 -2.475 -5.045 1.00 82.38 117 SER A CA 1
ATOM 965 C C . SER A 1 117 ? -5.945 -2.929 -6.249 1.00 82.38 117 SER A C 1
ATOM 967 O O . SER A 1 117 ? -6.390 -2.092 -7.029 1.00 82.38 117 SER A O 1
ATOM 969 N N . GLY A 1 118 ? -6.078 -4.242 -6.467 1.00 80.06 118 GLY A N 1
ATOM 970 C CA . GLY A 1 118 ? -6.588 -4.798 -7.723 1.00 80.06 118 GLY A CA 1
ATOM 971 C C . GLY A 1 118 ? -5.631 -4.620 -8.911 1.00 80.06 118 GLY A C 1
ATOM 972 O O . GLY A 1 118 ? -5.940 -5.047 -10.025 1.00 80.06 118 GLY A O 1
ATOM 973 N N . TRP A 1 119 ? -4.454 -4.019 -8.701 1.00 85.38 119 TRP A N 1
ATOM 974 C CA . TRP A 1 119 ? -3.449 -3.843 -9.738 1.00 85.38 119 TRP A CA 1
ATOM 975 C C . TRP A 1 119 ? -2.790 -5.177 -10.088 1.00 85.38 119 TRP A C 1
ATOM 977 O O . TRP A 1 119 ? -2.330 -5.923 -9.220 1.00 85.38 119 TRP A O 1
ATOM 987 N N . SER A 1 120 ? -2.654 -5.478 -11.379 1.00 84.50 120 SER A N 1
ATOM 988 C CA . SER A 1 120 ? -1.881 -6.652 -11.778 1.00 84.50 120 SER A CA 1
ATOM 989 C C . SER A 1 120 ? -0.410 -6.427 -11.453 1.00 84.50 120 SER A C 1
ATOM 991 O O . SER A 1 120 ? 0.237 -5.587 -12.057 1.00 84.50 120 SER A O 1
ATOM 993 N N . THR A 1 121 ? 0.168 -7.227 -10.563 1.00 83.31 121 THR A N 1
ATOM 994 C CA . THR A 1 121 ? 1.616 -7.209 -10.265 1.00 83.31 121 THR A CA 1
ATOM 995 C C . THR A 1 121 ? 2.396 -8.210 -11.119 1.00 83.31 121 THR A C 1
ATOM 997 O O . THR A 1 121 ? 3.575 -8.488 -10.890 1.00 83.31 121 THR A O 1
ATOM 1000 N N . LYS A 1 122 ? 1.732 -8.765 -12.138 1.00 82.88 122 LYS A N 1
ATOM 1001 C CA . LYS A 1 122 ? 2.256 -9.768 -13.067 1.00 82.88 122 LYS A CA 1
ATOM 1002 C C . LYS A 1 122 ? 2.025 -9.330 -14.515 1.00 82.88 122 LYS A C 1
ATOM 1004 O O . LYS A 1 122 ? 1.155 -8.515 -14.813 1.00 82.88 122 LYS A O 1
ATOM 1009 N N . GLY A 1 123 ? 2.783 -9.933 -15.428 1.00 85.44 123 GLY A N 1
ATOM 1010 C CA . GLY A 1 123 ? 2.642 -9.696 -16.865 1.00 85.44 123 GLY A CA 1
ATOM 1011 C C . GLY A 1 123 ? 3.370 -8.440 -17.340 1.00 85.44 123 GLY A C 1
ATOM 1012 O O . GLY A 1 123 ? 4.383 -8.047 -16.780 1.00 85.44 123 GLY A O 1
ATOM 1013 N N . PHE A 1 124 ? 2.888 -7.838 -18.423 1.00 87.56 124 PHE A N 1
ATOM 1014 C CA . PHE A 1 124 ? 3.608 -6.768 -19.124 1.00 87.56 124 PHE A CA 1
ATOM 1015 C C . PHE A 1 124 ? 3.367 -5.363 -18.552 1.00 87.56 124 PHE A C 1
ATOM 1017 O O . PHE A 1 124 ? 4.127 -4.450 -18.856 1.00 87.56 124 PHE A O 1
ATOM 1024 N N . LEU A 1 125 ? 2.345 -5.202 -17.706 1.00 86.62 125 LEU A N 1
ATOM 1025 C CA . LEU A 1 125 ? 1.896 -3.917 -17.153 1.00 86.62 125 LEU A CA 1
ATOM 1026 C C . LEU A 1 125 ? 2.004 -3.875 -15.624 1.00 86.62 125 LEU A C 1
ATOM 1028 O O . LEU A 1 125 ? 1.214 -3.223 -14.951 1.00 86.62 125 LEU A O 1
ATOM 1032 N N . ALA A 1 126 ? 2.966 -4.603 -15.053 1.00 87.12 126 ALA A N 1
ATOM 1033 C CA . ALA A 1 126 ? 2.991 -4.786 -13.609 1.00 87.12 126 ALA A CA 1
ATOM 1034 C C . ALA A 1 126 ? 3.361 -3.534 -12.813 1.00 87.12 126 ALA A C 1
ATOM 1036 O O . ALA A 1 126 ? 3.034 -3.453 -11.636 1.00 87.12 126 ALA A O 1
ATOM 1037 N N . CYS A 1 127 ? 4.070 -2.574 -13.411 1.00 86.00 127 CYS A N 1
ATOM 1038 C CA . CYS A 1 127 ? 4.549 -1.408 -12.681 1.00 86.00 127 CYS A CA 1
ATOM 1039 C C . CYS A 1 127 ? 3.404 -0.399 -12.460 1.00 86.00 127 CYS A C 1
ATOM 1041 O O . CYS A 1 127 ? 2.937 0.181 -13.439 1.00 86.00 127 CYS A O 1
ATOM 1043 N N . PRO A 1 128 ? 2.991 -0.120 -11.208 1.00 83.00 128 PRO A N 1
ATOM 1044 C CA . PRO A 1 128 ? 1.914 0.835 -10.932 1.00 83.00 128 PRO A CA 1
ATOM 1045 C C . PRO A 1 128 ? 2.321 2.290 -11.188 1.00 83.00 128 PRO A C 1
ATOM 1047 O O . PRO A 1 128 ? 1.466 3.148 -11.374 1.00 83.00 128 PRO A O 1
ATOM 1050 N N . VAL A 1 129 ? 3.630 2.564 -11.228 1.00 84.12 129 VAL A N 1
ATOM 1051 C CA . VAL A 1 129 ? 4.168 3.894 -11.535 1.00 84.12 129 VAL A CA 1
ATOM 1052 C C . VAL A 1 129 ? 4.170 4.130 -13.043 1.00 84.12 129 VAL A C 1
ATOM 1054 O O . VAL A 1 129 ? 3.642 5.129 -13.513 1.00 84.12 129 VAL A O 1
ATOM 1057 N N . CYS A 1 130 ? 4.739 3.201 -13.817 1.00 85.88 130 CYS A N 1
ATOM 1058 C CA . CYS A 1 130 ? 4.824 3.349 -15.270 1.00 85.88 130 CYS A CA 1
ATOM 1059 C C . CYS A 1 130 ? 3.489 3.068 -15.972 1.00 85.88 130 CYS A C 1
ATOM 1061 O O . CYS A 1 130 ? 3.255 3.586 -17.058 1.00 85.88 130 CYS A O 1
ATOM 1063 N N . LYS A 1 131 ? 2.627 2.221 -15.398 1.00 85.44 131 LYS A N 1
ATOM 1064 C CA . LYS A 1 131 ? 1.345 1.805 -15.982 1.00 85.44 131 LYS A CA 1
ATOM 1065 C C . LYS A 1 131 ? 1.499 1.339 -17.437 1.00 85.44 131 LYS A C 1
ATOM 1067 O O . LYS A 1 131 ? 2.250 0.400 -17.706 1.00 85.44 131 LYS A O 1
ATOM 1072 N N . MET A 1 132 ? 0.834 2.013 -18.377 1.00 85.44 132 MET A N 1
ATOM 1073 C CA . MET A 1 132 ? 0.894 1.737 -19.816 1.00 85.44 132 MET A CA 1
ATOM 1074 C C . MET A 1 132 ? 2.273 2.020 -20.432 1.00 85.44 132 MET A C 1
ATOM 1076 O O . MET A 1 132 ? 2.623 1.408 -21.436 1.00 85.44 132 MET A O 1
ATOM 1080 N N . ASP A 1 133 ? 3.091 2.865 -19.797 1.00 87.56 133 ASP A N 1
ATOM 1081 C CA . ASP A 1 133 ? 4.465 3.172 -20.217 1.00 87.56 133 ASP A CA 1
ATOM 1082 C C . ASP A 1 133 ? 5.496 2.151 -19.696 1.00 87.56 133 ASP A C 1
ATOM 1084 O O . ASP A 1 133 ? 6.712 2.361 -19.830 1.00 87.56 133 ASP A O 1
ATOM 1088 N N . THR A 1 134 ? 5.047 1.055 -19.067 1.00 88.31 134 THR A N 1
ATOM 1089 C CA . THR A 1 134 ? 5.932 0.004 -18.548 1.00 88.31 134 THR A CA 1
ATOM 1090 C C . THR A 1 134 ? 6.801 -0.553 -19.672 1.00 88.31 134 THR A C 1
ATOM 1092 O O . THR A 1 134 ? 6.319 -1.167 -20.620 1.00 88.31 134 THR A O 1
ATOM 1095 N N . THR A 1 135 ? 8.117 -0.370 -19.550 1.00 89.31 135 THR A N 1
ATOM 1096 C CA . THR A 1 135 ? 9.078 -0.977 -20.472 1.00 89.31 135 THR A CA 1
ATOM 1097 C C . THR A 1 135 ? 9.512 -2.330 -19.920 1.00 89.31 135 THR A C 1
ATOM 1099 O O . THR A 1 135 ? 9.958 -2.443 -18.778 1.00 89.31 135 THR A O 1
ATOM 1102 N N . TYR A 1 136 ? 9.394 -3.369 -20.740 1.00 89.50 136 TYR A N 1
ATOM 1103 C CA . TYR A 1 136 ? 9.741 -4.732 -20.363 1.00 89.50 136 TYR A CA 1
ATOM 1104 C C . TYR A 1 136 ? 10.585 -5.407 -21.444 1.00 89.50 136 TYR A C 1
ATOM 1106 O O . TYR A 1 136 ? 10.551 -5.034 -22.615 1.00 89.50 136 TYR A O 1
ATOM 1114 N N . CYS A 1 137 ? 11.310 -6.448 -21.052 1.00 88.94 137 CYS A N 1
ATOM 1115 C CA . CYS A 1 137 ? 11.938 -7.388 -21.966 1.00 88.94 137 CYS A CA 1
ATOM 1116 C C . CYS A 1 137 ? 11.616 -8.825 -21.547 1.00 88.94 137 CYS A C 1
ATOM 1118 O O . CYS A 1 137 ? 11.419 -9.140 -20.367 1.00 88.94 137 CYS A O 1
ATOM 1120 N N . ARG A 1 138 ? 11.546 -9.725 -22.528 1.00 88.44 138 ARG A N 1
ATOM 1121 C CA . ARG A 1 138 ? 11.376 -11.150 -22.256 1.00 88.44 138 ARG A CA 1
ATOM 1122 C C . ARG A 1 138 ? 12.742 -11.769 -21.984 1.00 88.44 138 ARG A C 1
ATOM 1124 O O . ARG A 1 138 ? 13.603 -11.805 -22.856 1.00 88.44 138 ARG A O 1
ATOM 1131 N N . LEU A 1 139 ? 12.918 -12.282 -20.776 1.00 85.88 139 LEU A N 1
ATOM 1132 C CA . LEU A 1 139 ? 14.009 -13.183 -20.419 1.00 85.88 139 LEU A CA 1
ATOM 1133 C C . LEU A 1 139 ? 13.561 -14.627 -20.701 1.00 85.88 139 LEU A C 1
ATOM 1135 O O . LEU A 1 139 ? 12.377 -14.879 -20.926 1.00 85.88 139 LEU A O 1
ATOM 1139 N N . ARG A 1 140 ? 14.483 -15.600 -20.664 1.00 89.19 140 ARG A N 1
ATOM 1140 C CA . ARG A 1 140 ? 14.210 -17.005 -21.055 1.00 89.19 140 ARG A CA 1
ATOM 1141 C C . ARG A 1 140 ? 12.881 -17.557 -20.514 1.00 89.19 140 ARG A C 1
ATOM 1143 O O . ARG A 1 140 ? 12.083 -18.080 -21.282 1.00 89.19 140 ARG A O 1
ATOM 1150 N N . SER A 1 141 ? 12.634 -17.410 -19.212 1.00 87.94 141 SER A N 1
ATOM 1151 C CA . SER A 1 141 ? 11.413 -17.884 -18.537 1.00 87.94 141 SER A CA 1
ATOM 1152 C C . SER A 1 141 ? 10.719 -16.816 -17.685 1.00 87.94 141 SER A C 1
ATOM 1154 O O . SER A 1 141 ? 9.823 -17.133 -16.906 1.00 87.94 141 SER A O 1
ATOM 1156 N N . LYS A 1 142 ? 11.142 -15.552 -17.792 1.00 87.75 142 LYS A N 1
ATOM 1157 C CA . LYS A 1 142 ? 10.678 -14.446 -16.940 1.00 87.75 142 LYS A CA 1
ATOM 1158 C C . LYS A 1 142 ? 10.496 -13.173 -17.760 1.00 87.75 142 LYS A C 1
ATOM 1160 O O . LYS A 1 142 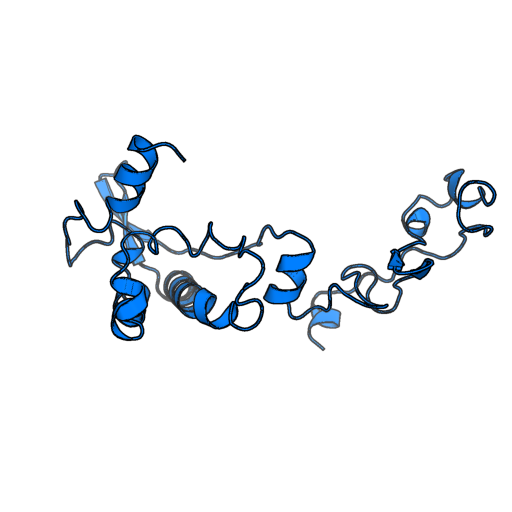? 11.014 -13.063 -18.868 1.00 87.75 142 LYS A O 1
ATOM 1165 N N . ILE A 1 143 ? 9.796 -12.202 -17.194 1.00 88.88 143 ILE A N 1
ATOM 1166 C CA . ILE A 1 143 ? 9.732 -10.837 -17.717 1.00 88.88 143 ILE A CA 1
ATOM 1167 C C . ILE A 1 143 ? 10.654 -9.986 -16.845 1.00 88.88 143 ILE A C 1
ATOM 1169 O O . ILE A 1 143 ? 10.568 -10.049 -15.619 1.00 88.88 143 ILE A O 1
ATOM 1173 N N . GLY A 1 144 ? 11.570 -9.253 -17.473 1.00 88.50 144 GLY A N 1
ATOM 1174 C CA . GLY A 1 144 ? 12.375 -8.231 -16.813 1.00 88.50 144 GLY A CA 1
ATOM 1175 C C . GLY A 1 144 ? 11.765 -6.861 -17.076 1.00 88.50 144 GLY A C 1
ATOM 1176 O O . GLY A 1 144 ? 11.462 -6.544 -18.225 1.00 88.50 144 GLY A O 1
ATOM 1177 N N . TYR A 1 145 ? 11.589 -6.053 -16.036 1.00 89.00 145 TYR A N 1
ATOM 1178 C CA . TYR A 1 145 ? 11.242 -4.641 -16.197 1.00 89.00 145 TYR A CA 1
ATOM 1179 C C . TYR A 1 145 ? 12.534 -3.849 -16.373 1.00 89.00 145 TYR A C 1
ATOM 1181 O O . TYR A 1 145 ? 13.490 -4.029 -15.619 1.00 89.00 145 TYR A O 1
ATOM 1189 N N . ILE A 1 146 ? 12.580 -3.041 -17.425 1.00 89.12 146 ILE A N 1
ATOM 1190 C CA . ILE A 1 146 ? 13.757 -2.264 -17.822 1.00 89.12 146 ILE A CA 1
ATOM 1191 C C . ILE A 1 146 ? 13.343 -0.810 -18.066 1.00 89.12 146 ILE A C 1
ATOM 1193 O O . ILE A 1 146 ? 12.217 -0.412 -17.779 1.00 89.12 146 ILE A O 1
ATOM 1197 N N . GLY A 1 147 ? 14.253 0.019 -18.578 1.00 88.00 147 GLY A N 1
ATOM 1198 C CA . GLY A 1 147 ? 13.946 1.424 -18.856 1.00 88.00 147 GLY A CA 1
ATOM 1199 C C . GLY A 1 147 ? 13.894 2.309 -17.606 1.00 88.00 147 GLY A C 1
ATOM 1200 O O . GLY A 1 147 ? 13.540 3.477 -17.705 1.00 88.00 147 GLY A O 1
ATOM 1201 N N . HIS A 1 148 ? 14.320 1.812 -16.438 1.00 88.44 148 HIS A N 1
ATOM 1202 C CA . HIS A 1 148 ? 14.448 2.613 -15.210 1.00 88.44 148 HIS A CA 1
ATOM 1203 C C . HIS A 1 148 ? 15.400 3.809 -15.364 1.00 88.44 148 HIS A C 1
ATOM 1205 O O . HIS A 1 148 ? 15.313 4.782 -14.621 1.00 88.44 148 HIS A O 1
ATOM 1211 N N . ARG A 1 149 ? 16.279 3.774 -16.373 1.00 91.81 149 ARG A N 1
ATOM 1212 C CA . ARG A 1 149 ? 17.145 4.901 -16.729 1.00 91.81 149 ARG A CA 1
ATOM 1213 C C . ARG A 1 149 ? 16.354 6.164 -17.097 1.00 91.81 149 ARG A C 1
ATOM 1215 O O . ARG A 1 149 ? 16.887 7.247 -16.913 1.00 91.81 149 ARG A O 1
ATOM 1222 N N . ARG A 1 150 ? 15.084 6.049 -17.508 1.00 91.25 150 ARG A N 1
ATOM 1223 C CA . ARG A 1 150 ? 14.192 7.185 -17.820 1.00 91.25 150 ARG A CA 1
ATOM 1224 C C . ARG A 1 150 ? 13.948 8.141 -16.645 1.00 91.25 150 ARG A C 1
ATOM 1226 O O . ARG A 1 150 ? 13.545 9.272 -16.876 1.00 91.25 150 ARG A O 1
ATOM 1233 N N . TYR A 1 151 ? 14.185 7.703 -15.407 1.00 90.62 151 TYR A N 1
ATOM 1234 C CA . TYR A 1 151 ? 14.061 8.540 -14.207 1.00 90.62 151 TYR A CA 1
ATOM 1235 C C . TYR A 1 151 ? 15.337 9.330 -13.877 1.00 90.62 151 TYR A C 1
ATOM 1237 O O . TYR A 1 151 ? 15.342 10.140 -12.953 1.00 90.62 151 TYR A O 1
ATOM 1245 N N . LEU A 1 152 ? 16.440 9.082 -14.589 1.00 92.50 152 LEU A N 1
ATOM 1246 C CA . LEU A 1 152 ? 17.703 9.771 -14.341 1.00 92.50 152 LEU A CA 1
ATOM 1247 C C . LEU A 1 152 ? 17.691 11.177 -14.966 1.00 92.50 152 LEU A C 1
ATOM 1249 O O . LEU A 1 152 ? 17.067 11.384 -16.008 1.00 92.50 152 LEU A O 1
ATOM 1253 N N . PRO A 1 153 ? 18.437 12.141 -14.394 1.00 91.75 153 PRO A N 1
ATOM 1254 C CA . PRO A 1 153 ? 18.619 13.452 -15.009 1.00 91.75 153 PRO A CA 1
ATOM 1255 C C . PRO A 1 153 ? 19.172 13.340 -16.435 1.00 91.75 153 PRO A C 1
ATOM 1257 O O . PRO A 1 153 ? 20.049 12.520 -16.689 1.00 91.75 153 PRO A O 1
ATOM 1260 N N . MET A 1 154 ? 18.755 14.225 -17.346 1.00 87.69 154 MET A N 1
ATOM 1261 C CA . MET A 1 154 ? 19.134 14.187 -18.776 1.00 87.69 154 MET A CA 1
ATOM 1262 C C . MET A 1 154 ? 20.649 14.198 -19.050 1.00 87.69 154 MET A C 1
ATOM 1264 O O . MET A 1 154 ? 21.104 13.791 -20.117 1.00 87.69 154 MET A O 1
ATOM 1268 N N . GLN A 1 155 ? 21.450 14.666 -18.095 1.00 90.38 155 GLN A N 1
ATOM 1269 C CA . GLN A 1 155 ? 22.910 14.721 -18.210 1.00 90.38 155 GLN A CA 1
ATOM 1270 C C . GLN A 1 155 ? 23.605 13.469 -17.646 1.00 90.38 1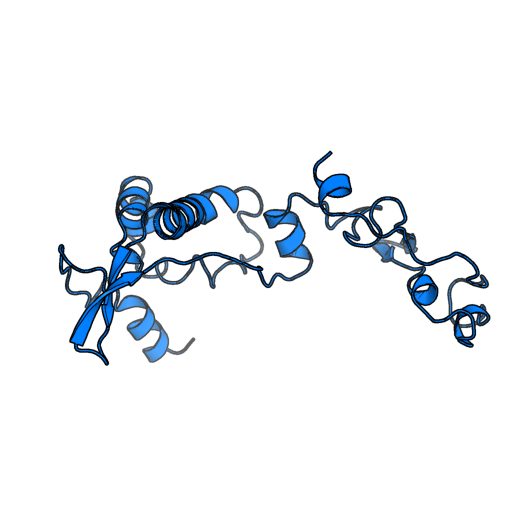55 GLN A C 1
ATOM 1272 O O . GLN A 1 155 ? 24.829 13.364 -17.702 1.00 90.38 155 GLN A O 1
ATOM 1277 N N . HIS A 1 156 ? 22.850 12.511 -17.104 1.00 94.56 156 HIS A N 1
ATOM 1278 C CA . HIS A 1 156 ? 23.398 11.336 -16.442 1.00 94.56 156 HIS A CA 1
ATOM 1279 C C . HIS A 1 156 ? 24.100 10.407 -17.445 1.00 94.56 156 HIS A C 1
ATOM 1281 O O . HIS A 1 156 ? 23.529 10.001 -18.459 1.00 94.56 156 HIS A O 1
ATOM 1287 N N . SER A 1 157 ? 25.342 10.013 -17.147 1.00 94.31 157 SER A N 1
ATOM 1288 C CA . SER A 1 157 ? 26.192 9.217 -18.050 1.00 94.31 157 SER A CA 1
ATOM 1289 C C . SER A 1 157 ? 25.557 7.881 -18.455 1.00 94.31 157 SER A C 1
ATOM 1291 O O . SER A 1 157 ? 25.656 7.465 -19.611 1.00 94.31 157 SER A O 1
ATOM 1293 N N . TRP A 1 158 ? 24.838 7.236 -17.531 1.00 94.62 158 TRP A N 1
ATOM 1294 C CA . TRP A 1 158 ? 24.145 5.968 -17.788 1.00 94.62 158 TRP A CA 1
ATOM 1295 C C . TRP A 1 158 ? 23.064 6.046 -18.867 1.00 94.62 158 TRP A C 1
ATOM 1297 O O . TRP A 1 158 ? 22.777 5.019 -19.472 1.00 94.62 158 TRP A O 1
ATOM 1307 N N . LEU A 1 159 ? 22.509 7.222 -19.186 1.00 92.50 159 LEU A N 1
ATOM 1308 C CA . LEU A 1 159 ? 21.567 7.367 -20.306 1.00 92.50 159 LEU A CA 1
ATOM 1309 C C . LEU A 1 159 ? 22.222 7.013 -21.651 1.00 92.50 159 LEU A C 1
ATOM 1311 O O . LEU A 1 159 ? 21.599 6.400 -22.516 1.00 92.50 159 LEU A O 1
ATOM 1315 N N . LYS A 1 160 ? 23.515 7.321 -21.807 1.00 92.62 160 LYS A N 1
ATOM 1316 C CA . LYS A 1 160 ? 24.284 7.063 -23.037 1.00 92.62 160 LYS A CA 1
ATOM 1317 C C . LYS A 1 160 ? 24.992 5.707 -23.035 1.00 92.62 160 LYS A C 1
ATOM 1319 O O . LYS A 1 160 ? 25.456 5.262 -24.087 1.00 92.62 160 LYS A O 1
ATOM 1324 N N . ASN A 1 161 ? 25.086 5.058 -21.874 1.00 92.75 161 ASN A N 1
ATOM 1325 C CA . ASN A 1 161 ? 25.739 3.765 -21.730 1.00 92.75 161 ASN A CA 1
ATOM 1326 C C . ASN A 1 161 ? 24.843 2.655 -22.293 1.00 92.75 161 ASN A C 1
ATOM 1328 O O . ASN A 1 161 ? 23.920 2.187 -21.638 1.00 92.75 161 ASN A O 1
ATOM 1332 N N . LYS A 1 162 ? 25.113 2.253 -23.534 1.00 92.44 162 LYS A N 1
ATOM 1333 C CA . LYS A 1 162 ? 24.431 1.129 -24.185 1.00 92.44 162 LYS A CA 1
ATOM 1334 C C . LYS A 1 162 ? 25.071 -0.227 -23.879 1.00 92.44 162 LYS A C 1
ATOM 1336 O O . LYS A 1 162 ? 24.403 -1.242 -24.022 1.00 92.44 162 LYS A O 1
ATOM 1341 N N . ALA A 1 163 ? 26.353 -0.238 -23.511 1.00 92.56 163 ALA A N 1
ATOM 1342 C CA . ALA A 1 163 ? 27.145 -1.459 -23.388 1.00 92.56 163 ALA A CA 1
ATOM 1343 C C . ALA A 1 163 ? 26.762 -2.266 -22.141 1.00 92.56 163 ALA A C 1
ATOM 1345 O O . ALA A 1 163 ? 26.607 -3.479 -22.234 1.00 92.56 163 ALA A O 1
ATOM 1346 N N . ASP A 1 164 ? 26.535 -1.584 -21.016 1.00 90.75 164 ASP A N 1
ATOM 1347 C CA . ASP A 1 164 ? 26.218 -2.234 -19.735 1.00 90.75 164 ASP A CA 1
ATOM 1348 C C . ASP A 1 164 ? 24.708 -2.454 -19.517 1.00 90.75 164 ASP A C 1
ATOM 1350 O O . ASP A 1 164 ? 24.293 -2.959 -18.475 1.00 90.75 164 ASP A O 1
ATOM 1354 N N . PHE A 1 165 ? 23.871 -2.051 -20.479 1.00 89.50 165 PHE A N 1
ATOM 1355 C CA . PHE A 1 165 ? 22.411 -2.061 -20.359 1.00 89.50 165 PHE A CA 1
ATOM 1356 C C . PHE A 1 165 ? 21.755 -2.805 -21.538 1.00 89.50 165 PHE A C 1
ATOM 1358 O O . PHE A 1 165 ? 22.196 -3.875 -21.940 1.00 89.50 165 PHE A O 1
ATOM 1365 N N . ASP A 1 166 ? 20.663 -2.274 -22.083 1.00 86.50 166 ASP A N 1
ATOM 1366 C CA . ASP A 1 166 ? 19.800 -2.911 -23.081 1.00 86.50 166 ASP A CA 1
ATOM 1367 C C . ASP A 1 166 ? 20.231 -2.649 -24.533 1.00 86.50 166 ASP A C 1
ATOM 1369 O O . ASP A 1 166 ? 19.443 -2.831 -25.455 1.00 86.50 166 ASP A O 1
ATOM 1373 N N . GLY A 1 167 ? 21.472 -2.210 -24.765 1.00 90.00 167 GLY A N 1
ATOM 1374 C CA . GLY A 1 167 ? 21.984 -1.934 -26.111 1.00 90.00 167 GLY A CA 1
ATOM 1375 C C . GLY A 1 167 ? 21.510 -0.609 -26.716 1.00 90.00 167 GLY A C 1
ATOM 1376 O O . GLY A 1 167 ? 21.969 -0.237 -27.800 1.00 90.00 167 GLY A O 1
ATOM 1377 N N . HIS A 1 168 ? 20.668 0.149 -26.009 1.00 89.44 168 HIS A N 1
ATOM 1378 C CA . HIS A 1 168 ? 20.101 1.409 -26.485 1.00 89.44 168 HIS A CA 1
ATOM 1379 C C . HIS A 1 168 ? 20.534 2.603 -25.628 1.00 89.44 168 HIS A C 1
ATOM 1381 O O . HIS A 1 168 ? 20.793 2.492 -24.429 1.00 89.44 168 HIS A O 1
ATOM 1387 N N . GLN A 1 169 ? 20.609 3.782 -26.245 1.00 91.38 169 GLN A N 1
ATOM 1388 C CA . GLN A 1 169 ? 20.655 5.032 -25.487 1.00 91.38 169 GLN A CA 1
ATOM 1389 C C . GLN A 1 169 ? 19.241 5.370 -25.018 1.00 91.38 169 GLN A C 1
ATOM 1391 O O . GLN A 1 169 ? 18.295 5.264 -25.797 1.00 91.38 169 GLN A O 1
ATOM 1396 N N . GLU A 1 170 ? 19.099 5.767 -23.758 1.00 92.44 170 GLU A N 1
ATOM 1397 C CA . GLU A 1 170 ? 17.811 6.164 -23.203 1.00 92.44 170 GLU A CA 1
ATOM 1398 C C . GLU A 1 170 ? 17.660 7.681 -23.319 1.00 92.44 170 GLU A C 1
ATOM 1400 O O . GLU A 1 170 ? 18.290 8.432 -22.581 1.00 92.44 170 GLU A O 1
ATOM 1405 N N . MET A 1 171 ? 16.848 8.115 -24.282 1.00 90.19 171 MET A N 1
ATOM 1406 C CA . MET A 1 171 ? 16.551 9.530 -24.548 1.00 90.19 171 MET A CA 1
ATOM 1407 C C . MET A 1 171 ? 15.074 9.867 -24.309 1.00 90.19 171 MET A C 1
ATOM 1409 O O . MET A 1 171 ? 14.663 11.010 -24.507 1.00 90.19 171 MET A O 1
ATOM 1413 N N . ARG A 1 172 ? 14.252 8.877 -23.934 1.00 90.25 172 ARG A N 1
ATOM 1414 C CA . ARG A 1 172 ? 12.827 9.093 -23.677 1.00 90.25 172 ARG A CA 1
ATOM 1415 C C . ARG A 1 172 ? 12.647 9.858 -22.361 1.00 90.25 172 ARG A C 1
ATOM 1417 O O . ARG A 1 172 ? 13.430 9.647 -21.433 1.00 90.25 172 ARG A O 1
ATOM 1424 N N . PRO A 1 173 ? 11.602 10.695 -22.244 1.00 88.88 173 PRO A N 1
ATOM 1425 C CA . PRO A 1 173 ? 11.264 11.329 -20.974 1.00 88.88 173 PRO A CA 1
ATOM 1426 C C . PRO A 1 173 ? 10.872 10.279 -19.918 1.00 88.88 173 PRO A C 1
ATOM 1428 O O . PRO A 1 173 ? 10.540 9.136 -20.284 1.00 88.88 173 PRO A O 1
ATOM 1431 N N . PRO A 1 174 ? 10.865 10.643 -18.622 1.00 88.69 174 PRO A N 1
ATOM 1432 C CA . PRO A 1 174 ? 10.273 9.803 -17.583 1.00 88.69 174 PRO A CA 1
ATOM 1433 C C . PRO A 1 174 ? 8.829 9.404 -17.951 1.00 88.69 174 PRO A C 1
ATOM 1435 O O . PRO A 1 174 ? 8.181 10.111 -18.728 1.00 88.69 174 PRO A O 1
ATOM 1438 N N . PRO A 1 175 ? 8.336 8.243 -17.476 1.00 88.19 175 PRO A N 1
ATOM 1439 C CA . PRO A 1 175 ? 6.932 7.856 -17.635 1.00 88.19 175 PRO A CA 1
ATOM 1440 C C . PRO A 1 175 ? 5.979 8.969 -17.196 1.00 88.19 175 PRO A C 1
ATOM 1442 O O . PRO A 1 175 ? 6.318 9.733 -16.290 1.00 88.19 175 PRO A O 1
ATOM 1445 N N . ARG A 1 176 ? 4.805 9.060 -17.833 1.00 86.56 176 ARG A N 1
ATOM 1446 C CA . ARG A 1 176 ? 3.807 10.074 -17.470 1.00 86.56 176 ARG A CA 1
ATOM 1447 C C . ARG A 1 176 ? 3.424 9.922 -15.996 1.00 86.56 176 ARG A C 1
ATOM 1449 O O . ARG A 1 176 ? 3.057 8.835 -15.555 1.00 86.56 176 ARG A O 1
ATOM 1456 N N . GLU A 1 177 ? 3.462 11.026 -15.261 1.00 84.69 177 GLU A N 1
ATOM 1457 C CA . GLU A 1 177 ? 2.852 11.105 -13.937 1.00 84.69 177 GLU A CA 1
ATOM 1458 C C . GLU A 1 177 ? 1.340 11.283 -14.097 1.00 84.69 177 GLU A C 1
ATOM 1460 O O . GLU A 1 177 ? 0.876 12.069 -14.925 1.00 84.69 177 GLU A O 1
ATOM 1465 N N . PHE A 1 178 ? 0.575 10.507 -13.336 1.00 82.56 178 PHE A N 1
ATOM 1466 C CA . PHE A 1 178 ? -0.883 10.550 -13.347 1.00 82.56 178 PHE A CA 1
ATOM 1467 C C . PHE A 1 178 ? -1.363 11.296 -12.110 1.00 82.56 178 PHE A C 1
ATOM 1469 O O . PHE A 1 178 ? -0.864 11.042 -11.009 1.00 82.56 178 PHE A O 1
ATOM 1476 N N . SER A 1 179 ? -2.335 12.187 -12.284 1.00 84.75 179 SER A N 1
ATOM 1477 C CA . SER A 1 179 ? -3.024 12.797 -11.149 1.00 84.75 179 SER A CA 1
ATOM 1478 C C . SER A 1 179 ? -3.921 11.771 -10.440 1.00 84.75 179 SER A C 1
ATOM 1480 O O . SER A 1 179 ? -4.179 10.680 -10.953 1.00 84.75 179 SER A O 1
ATOM 1482 N N . GLY A 1 180 ? -4.409 12.119 -9.245 1.00 78.00 180 GLY A N 1
ATOM 1483 C CA . GLY A 1 180 ? -5.429 11.313 -8.567 1.00 78.00 180 GLY A CA 1
ATOM 1484 C C . GLY A 1 180 ? -6.719 11.201 -9.387 1.00 78.00 180 GLY A C 1
ATOM 1485 O O . GLY A 1 180 ? -7.334 10.145 -9.403 1.00 78.00 180 GLY A O 1
ATOM 1486 N N . GLU A 1 181 ? -7.081 12.256 -10.118 1.00 84.50 181 GLU A N 1
ATOM 1487 C CA . GLU A 1 181 ? -8.248 12.288 -11.010 1.00 84.50 181 GLU A CA 1
ATOM 1488 C C . GLU A 1 181 ? -8.048 11.357 -12.214 1.00 84.50 181 GLU A C 1
ATOM 1490 O O . GLU A 1 181 ? -8.906 10.521 -12.474 1.00 84.50 181 GLU A O 1
ATOM 1495 N N . ASP A 1 182 ? -6.868 11.392 -12.850 1.00 82.50 182 ASP A N 1
ATOM 1496 C CA . ASP A 1 182 ? -6.504 10.498 -13.963 1.00 82.50 182 ASP A CA 1
ATOM 1497 C C . ASP A 1 182 ? -6.516 9.003 -13.564 1.00 82.50 182 ASP A C 1
ATOM 1499 O O . ASP A 1 182 ? -6.450 8.124 -14.422 1.00 82.50 182 ASP A O 1
ATOM 1503 N N . ILE A 1 183 ? -6.457 8.694 -12.263 1.00 75.69 183 ILE A N 1
ATOM 1504 C CA . ILE A 1 183 ? -6.487 7.322 -11.730 1.00 75.69 183 ILE A CA 1
ATOM 1505 C C . ILE A 1 183 ? -7.921 6.838 -11.487 1.00 75.69 183 ILE A C 1
ATOM 1507 O O . ILE A 1 183 ? -8.143 5.629 -11.458 1.00 75.69 183 ILE A O 1
ATOM 1511 N N . LEU A 1 184 ? -8.859 7.758 -11.255 1.00 73.38 184 LEU A N 1
ATOM 1512 C CA . LEU A 1 184 ? -10.236 7.446 -10.869 1.00 73.38 184 LEU A CA 1
ATOM 1513 C C . LEU A 1 184 ? -11.198 7.334 -12.066 1.00 73.38 184 LEU A C 1
ATOM 1515 O O . LEU A 1 184 ? -12.298 6.816 -11.876 1.00 73.38 184 LEU A O 1
ATOM 1519 N N . GLU A 1 185 ? -10.798 7.801 -13.254 1.00 53.25 185 GLU A N 1
ATOM 1520 C CA . GLU A 1 185 ? -11.478 7.557 -14.544 1.00 53.25 185 GLU A CA 1
ATOM 1521 C C . GLU A 1 185 ? -11.154 6.175 -15.137 1.00 53.25 185 GLU A C 1
ATOM 1523 O O . GLU A 1 185 ? -12.094 5.544 -15.677 1.00 53.25 185 GLU A O 1
#

InterPro domains:
  IPR004242 Transposon, En/Spm-like [PF02992] (49-185)

Foldseek 3Di:
DDPVVVVVLLCCPPPDDQPLQACPDPCSDPLNVVVCVVVVVLVPDSNNPPCLVPVVPDPPPDCLVCNVVSCVSVVVVLCCLAPPADFHQDPVVRDTDGHHDHDDDDDDDLSVCCSVVVQDCDDQQNDPQQGVPFAWDDDPPGIHTDLPCLPDPQPDPVQQPLPVGVNDRNPDHRRDGADPVNVVD

Sequence (185 aa):
MSRNTATDMRWHKDKRVDDSEQMVHPTDSIAWKDFDKMYPNFAKDPRNTFSMMTLLIPGPQAPVRDIDVYLLPMIDELKELWEHGVQTYDYMTKSMFNLRATMIWTINDFSAYGNLSGWSTKGFLACPVCKMDTTYCRLRSKIGYIGHRRYLPMQHSWLKNKADFDGHQEMRPPPREFSGEDILE

Radius of gyration: 23.69 Å; chains: 1; bounding box: 48×37×60 Å